Protein AF-A0AAU6JKV3-F1 (afdb_monomer_lite)

pLDDT: mean 78.2, std 14.93, range [39.62, 95.69]

Foldseek 3Di:
DAAPQDPDDDPPDDRRDFFFKWKFFDDDQPPDPPDPPPRRTGRHHPVSNVVVCVVCPRTPIDIATEAEDDDDDPFPDQALLFRWDQDPPARTAGPQQRDGHHRVCRNPPLQRHALRDQQRDKLVRQPPVPQDQPQDLLNLVVSSVCSSCPPNNHPKADWDADDPDPFFGIWIDGLNFIWTWTADNVGRMTGIDTCQLSVDDDAAEAPVVCVPPFQKKKFWAPDDDPVNQIWIWMDGPPAQWIFIAGSVRHTHYIYGYPDPPDDPPCVVVVVQRSCCSPPNGTHHIYGHNDDDD

Structure (mmCIF, N/CA/C/O backbone):
data_AF-A0AAU6JKV3-F1
#
_entry.id   AF-A0AAU6JKV3-F1
#
loop_
_atom_site.group_PDB
_atom_site.id
_atom_site.type_symbol
_atom_site.label_atom_id
_atom_site.label_alt_id
_atom_site.label_comp_id
_atom_site.label_asym_id
_atom_site.label_entity_id
_atom_site.label_seq_id
_atom_site.pdbx_PDB_ins_code
_atom_site.Cartn_x
_atom_site.Cartn_y
_atom_site.Cartn_z
_atom_site.occupancy
_atom_site.B_iso_or_equiv
_atom_site.auth_seq_id
_atom_site.auth_comp_id
_atom_site.auth_asym_id
_atom_site.auth_atom_id
_atom_site.pdbx_PDB_model_num
ATOM 1 N N . MET A 1 1 ? 8.154 -0.053 14.913 1.00 64.62 1 MET A N 1
ATOM 2 C CA . MET A 1 1 ? 7.845 0.007 16.363 1.00 64.62 1 MET A CA 1
ATOM 3 C C . MET A 1 1 ? 8.453 -1.215 17.055 1.00 64.62 1 MET A C 1
ATOM 5 O O . MET A 1 1 ? 8.325 -2.311 16.515 1.00 64.62 1 MET A O 1
ATOM 9 N N . ARG A 1 2 ? 9.164 -1.044 18.181 1.00 65.75 2 ARG A N 1
ATOM 10 C CA . ARG A 1 2 ? 9.756 -2.165 18.945 1.00 65.75 2 ARG A CA 1
ATOM 11 C C . ARG A 1 2 ? 8.702 -2.844 19.823 1.00 65.75 2 ARG A C 1
ATOM 13 O O . ARG A 1 2 ? 7.717 -2.207 20.189 1.00 65.75 2 ARG A O 1
ATOM 20 N N . CYS A 1 3 ? 8.915 -4.118 20.139 1.00 69.19 3 CYS A N 1
ATOM 21 C CA . CYS A 1 3 ? 8.070 -4.867 21.065 1.00 69.19 3 CYS A CA 1
ATOM 22 C C . CYS A 1 3 ? 8.019 -4.205 22.457 1.00 69.19 3 CYS A C 1
ATOM 24 O O . CYS A 1 3 ? 9.058 -3.865 23.018 1.00 69.19 3 CYS A O 1
ATOM 26 N N . SER A 1 4 ? 6.820 -4.034 23.023 1.00 66.38 4 SER A N 1
ATOM 27 C CA . SER A 1 4 ? 6.597 -3.342 24.302 1.00 66.38 4 SER A CA 1
ATOM 28 C C . SER A 1 4 ? 6.650 -4.246 25.537 1.00 66.38 4 SER A C 1
ATOM 30 O O . SER A 1 4 ? 6.528 -3.764 26.664 1.00 66.38 4 SER A O 1
ATOM 32 N N . THR A 1 5 ? 6.807 -5.560 25.375 1.00 58.50 5 THR A N 1
ATOM 33 C CA . THR A 1 5 ? 6.803 -6.504 26.503 1.00 58.50 5 THR A CA 1
ATOM 34 C C . THR A 1 5 ? 8.089 -6.422 27.334 1.00 58.50 5 THR A C 1
ATOM 36 O O . THR A 1 5 ? 9.047 -7.148 27.091 1.00 58.50 5 THR A O 1
ATOM 39 N N . ARG A 1 6 ? 7.976 -5.576 28.368 1.00 52.03 6 ARG A N 1
ATOM 40 C CA . ARG A 1 6 ? 8.665 -5.466 29.671 1.00 52.03 6 ARG A CA 1
ATOM 41 C C . ARG A 1 6 ? 10.118 -4.942 29.761 1.00 52.03 6 ARG A C 1
ATOM 43 O O . ARG A 1 6 ? 11.038 -5.588 29.283 1.00 52.03 6 ARG A O 1
ATOM 50 N N . PRO A 1 7 ? 10.316 -3.877 30.578 1.00 46.47 7 PRO A N 1
ATOM 51 C CA . PRO A 1 7 ? 11.582 -3.476 31.212 1.00 46.47 7 PRO A CA 1
ATOM 52 C C . PRO A 1 7 ? 11.930 -4.215 32.524 1.00 46.47 7 PRO A C 1
ATOM 54 O O . PRO A 1 7 ? 12.883 -3.824 33.185 1.00 46.47 7 PRO A O 1
ATOM 57 N N . ASN A 1 8 ? 11.152 -5.204 32.986 1.00 43.53 8 ASN A N 1
ATOM 58 C CA . ASN A 1 8 ? 11.444 -5.878 34.260 1.00 43.53 8 ASN A CA 1
ATOM 59 C C . ASN A 1 8 ? 10.787 -7.264 34.372 1.00 43.53 8 ASN A C 1
ATOM 61 O O . ASN A 1 8 ? 9.594 -7.415 34.093 1.00 43.53 8 ASN A O 1
ATOM 65 N N . ILE A 1 9 ? 11.560 -8.228 34.887 1.00 42.72 9 ILE A N 1
ATOM 66 C CA . ILE A 1 9 ? 11.294 -9.673 35.071 1.00 42.72 9 ILE A CA 1
ATOM 67 C C . ILE A 1 9 ? 11.737 -10.542 33.872 1.00 42.72 9 ILE A C 1
ATOM 69 O O . ILE A 1 9 ? 10.960 -11.338 33.350 1.00 42.72 9 ILE A O 1
ATOM 73 N N . ASP A 1 10 ? 12.956 -10.292 33.384 1.00 42.91 10 ASP A N 1
ATOM 74 C CA . ASP A 1 10 ? 14.103 -11.223 33.273 1.00 42.91 10 ASP A CA 1
ATOM 75 C C . ASP A 1 10 ? 15.298 -10.388 32.745 1.00 42.91 10 ASP A C 1
ATOM 77 O O . ASP A 1 10 ? 15.150 -9.684 31.748 1.00 42.91 10 ASP A O 1
ATOM 81 N N . LEU A 1 11 ? 16.434 -10.334 33.450 1.00 44.91 11 LEU A N 1
ATOM 82 C CA . LEU A 1 11 ? 17.497 -9.323 33.228 1.00 44.91 11 LEU A CA 1
ATOM 83 C C . LEU A 1 11 ? 18.466 -9.643 32.072 1.00 44.91 11 LEU A C 1
ATOM 85 O O . LEU A 1 11 ? 19.415 -8.890 31.861 1.00 44.91 11 LEU A O 1
ATOM 89 N N . SER A 1 12 ? 18.255 -10.727 31.324 1.00 46.34 12 SER A N 1
ATOM 90 C CA . SER A 1 12 ? 19.190 -11.166 30.278 1.00 46.34 12 SER A CA 1
ATOM 91 C C . SER A 1 12 ? 18.698 -10.995 28.841 1.00 46.34 12 SER A C 1
ATOM 93 O O . SER A 1 12 ? 19.521 -11.120 27.939 1.00 46.34 12 SER A O 1
ATOM 95 N N . ASP A 1 13 ? 17.419 -10.679 28.595 1.00 49.78 13 ASP A N 1
ATOM 96 C CA . ASP A 1 13 ? 16.900 -10.662 27.221 1.00 49.78 13 ASP A CA 1
ATOM 97 C C . ASP A 1 13 ? 15.868 -9.545 26.997 1.00 49.78 13 ASP A C 1
ATOM 99 O O . ASP A 1 13 ? 14.677 -9.661 27.298 1.00 49.78 13 ASP A O 1
ATOM 103 N N . THR A 1 14 ? 16.330 -8.408 26.469 1.00 55.09 14 THR A N 1
ATOM 104 C CA . THR A 1 14 ? 15.414 -7.371 25.979 1.00 55.09 14 THR A CA 1
ATOM 105 C C . THR A 1 14 ? 14.862 -7.819 24.631 1.00 55.09 14 THR A C 1
ATOM 107 O O . THR A 1 14 ? 15.604 -8.005 23.673 1.00 55.09 14 THR A O 1
ATOM 110 N N . CYS A 1 15 ? 13.541 -7.994 24.540 1.00 59.94 15 CYS A N 1
ATOM 111 C CA . CYS A 1 15 ? 12.854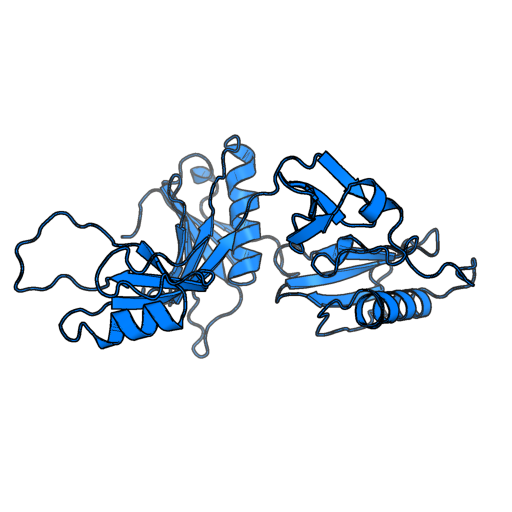 -8.374 23.303 1.00 59.94 15 CYS A CA 1
ATOM 112 C C . CYS A 1 15 ? 13.059 -7.268 22.238 1.00 59.94 15 CYS A C 1
ATOM 114 O O . CYS A 1 15 ? 12.320 -6.284 22.195 1.00 59.94 15 CYS A O 1
ATOM 116 N N . THR A 1 16 ? 14.085 -7.401 21.387 1.00 62.19 16 THR A N 1
ATOM 117 C CA . THR A 1 16 ? 14.440 -6.426 20.330 1.00 62.19 16 THR A CA 1
ATOM 118 C C . THR A 1 16 ? 13.615 -6.587 19.055 1.00 62.19 16 THR A C 1
ATOM 120 O O . THR A 1 16 ? 13.707 -5.760 18.146 1.00 62.19 16 THR A O 1
ATOM 123 N N . SER A 1 17 ? 12.791 -7.633 18.978 1.00 66.25 17 SER A N 1
ATOM 124 C CA . SER A 1 17 ? 11.992 -7.943 17.798 1.00 66.25 17 SER A CA 1
ATOM 125 C C . SER A 1 17 ? 10.984 -6.839 17.461 1.00 66.25 17 SER A C 1
ATOM 127 O O . SER A 1 17 ? 10.430 -6.161 18.334 1.00 66.25 17 SER A O 1
ATOM 129 N N . THR A 1 18 ? 10.691 -6.700 16.170 1.00 71.19 18 THR A N 1
ATOM 130 C CA . THR A 1 18 ? 9.645 -5.800 15.679 1.00 71.19 18 THR A CA 1
ATOM 131 C C . THR A 1 18 ? 8.277 -6.262 16.174 1.00 71.19 18 THR A C 1
ATOM 133 O O . THR A 1 18 ? 7.950 -7.452 16.123 1.00 71.19 18 THR A O 1
ATOM 136 N N . ALA A 1 19 ? 7.470 -5.319 16.662 1.00 76.50 19 ALA A N 1
ATOM 137 C CA . ALA A 1 19 ? 6.088 -5.601 17.018 1.00 76.50 19 ALA A CA 1
ATOM 138 C C . ALA A 1 19 ? 5.280 -5.923 15.754 1.00 76.50 19 ALA A C 1
ATOM 140 O O . ALA A 1 19 ? 5.304 -5.164 14.788 1.00 76.50 19 ALA A O 1
ATOM 141 N N . THR A 1 20 ? 4.569 -7.045 15.775 1.00 80.75 20 THR A N 1
ATOM 142 C CA . THR A 1 20 ? 3.724 -7.527 14.665 1.00 80.75 20 THR A CA 1
ATOM 143 C C . THR A 1 20 ? 2.288 -7.784 15.104 1.00 80.75 20 THR A C 1
ATOM 145 O O . THR A 1 20 ? 1.427 -8.100 14.290 1.00 80.75 20 THR A O 1
ATOM 148 N N . HIS A 1 21 ? 2.029 -7.677 16.405 1.00 85.56 21 HIS A N 1
ATOM 149 C CA . HIS A 1 21 ? 0.744 -7.933 17.022 1.00 85.56 21 HIS A CA 1
ATOM 150 C C . HIS A 1 21 ? 0.432 -6.848 18.046 1.00 85.56 21 HIS A C 1
ATOM 152 O O . HIS A 1 21 ? 1.298 -6.088 18.480 1.00 85.56 21 HIS A O 1
ATOM 158 N N . MET A 1 22 ? -0.824 -6.803 18.453 1.00 84.44 22 MET A N 1
ATOM 159 C CA . MET A 1 22 ? -1.321 -5.917 19.478 1.00 84.44 22 MET A CA 1
ATOM 160 C C . MET A 1 22 ? -1.987 -6.735 20.570 1.00 84.44 22 MET A C 1
ATOM 162 O O . MET A 1 22 ? -2.857 -7.568 20.301 1.00 84.44 22 MET A O 1
ATOM 166 N N . LEU A 1 23 ? -1.560 -6.506 21.807 1.00 77.56 23 LEU A N 1
ATOM 167 C CA . LEU A 1 23 ? -2.192 -7.077 22.982 1.00 77.56 23 LEU A CA 1
ATOM 168 C C . LEU A 1 23 ? -3.361 -6.177 23.389 1.00 77.56 23 LEU A C 1
ATOM 170 O O . LEU A 1 23 ? -3.164 -5.032 23.795 1.00 77.56 23 LEU A O 1
ATOM 174 N N . LEU A 1 24 ? -4.573 -6.714 23.275 1.00 75.06 24 LEU A N 1
ATOM 175 C CA . LEU A 1 24 ? -5.823 -6.068 23.659 1.00 75.06 24 LEU A CA 1
ATOM 176 C C . LEU A 1 24 ? -6.388 -6.762 24.897 1.00 75.06 24 LEU A C 1
ATOM 178 O O . LEU A 1 24 ? -6.752 -7.936 24.854 1.00 75.06 24 LEU A O 1
ATOM 182 N N . TRP A 1 25 ? -6.496 -6.061 26.019 1.00 69.50 25 TRP A N 1
ATOM 183 C CA . TRP A 1 25 ? -7.159 -6.621 27.199 1.00 69.50 25 TRP A CA 1
ATOM 184 C C . TRP A 1 25 ? -8.675 -6.513 27.049 1.00 69.50 25 TRP A C 1
ATOM 186 O O . TRP A 1 25 ? -9.210 -5.408 26.991 1.00 69.50 25 TRP A O 1
ATOM 196 N N . SER A 1 26 ? -9.362 -7.658 26.972 1.00 54.72 26 SER A N 1
ATOM 197 C CA . SER A 1 26 ? -10.776 -7.683 26.578 1.00 54.72 26 SER A CA 1
ATOM 198 C C . SER A 1 26 ? -11.781 -7.883 27.706 1.00 54.72 26 SER A C 1
ATOM 200 O O . SER A 1 26 ? -12.966 -7.752 27.431 1.00 54.72 26 SER A O 1
ATOM 202 N N . MET A 1 27 ? -11.388 -8.148 28.961 1.00 50.22 27 MET A N 1
ATOM 203 C CA . MET A 1 27 ? -12.392 -8.226 30.032 1.00 50.22 27 MET A CA 1
ATOM 204 C C . MET A 1 27 ? -12.002 -7.520 31.331 1.00 50.22 27 MET A C 1
ATOM 206 O O . MET A 1 27 ? -10.873 -7.698 31.798 1.00 50.22 27 MET A O 1
ATOM 210 N N . PRO A 1 28 ? -12.941 -6.764 31.937 1.00 47.62 28 PRO A N 1
ATOM 211 C CA . PRO A 1 28 ? -12.846 -6.403 33.339 1.00 47.62 28 PRO A CA 1
ATOM 212 C C . PRO A 1 28 ? -12.827 -7.684 34.176 1.00 47.62 28 PRO A C 1
ATOM 214 O O . PRO A 1 28 ? -13.584 -8.620 33.921 1.00 47.62 28 PRO A O 1
ATOM 217 N N . ASP A 1 29 ? -11.942 -7.723 35.163 1.00 50.09 29 ASP A N 1
ATOM 218 C CA . ASP A 1 29 ? -11.998 -8.717 36.226 1.00 50.09 29 ASP A CA 1
ATOM 219 C C . ASP A 1 29 ? -13.199 -8.355 37.118 1.00 50.09 29 ASP A C 1
ATOM 221 O O . ASP A 1 29 ? -13.168 -7.289 37.741 1.00 50.09 29 ASP A O 1
ATOM 225 N N . PRO A 1 30 ? -14.269 -9.174 37.169 1.00 51.81 30 PRO A N 1
ATOM 226 C CA . PRO A 1 30 ? -15.451 -8.870 37.975 1.00 51.81 30 PRO A CA 1
ATOM 227 C C . PRO A 1 30 ? -15.145 -8.811 39.481 1.00 51.81 30 PRO A C 1
ATOM 229 O O . PRO A 1 30 ? -15.969 -8.316 40.245 1.00 51.81 30 PRO A O 1
ATOM 232 N N . HIS A 1 31 ? -13.966 -9.278 39.911 1.00 52.19 31 HIS A N 1
ATOM 233 C CA . HIS A 1 31 ? -13.525 -9.287 41.303 1.00 52.19 31 HIS A CA 1
ATOM 234 C C . HIS A 1 31 ? -12.546 -8.162 41.655 1.00 52.19 31 HIS A C 1
ATOM 236 O O . HIS A 1 31 ? -12.113 -8.079 42.806 1.00 52.19 31 HIS A O 1
ATOM 242 N N . LYS A 1 32 ? -12.193 -7.278 40.710 1.00 46.59 32 LYS A N 1
ATOM 243 C CA . LYS A 1 32 ? -11.366 -6.100 41.001 1.00 46.59 32 LYS A CA 1
ATOM 244 C C . LYS A 1 32 ? -12.195 -4.822 40.951 1.00 46.59 32 LYS A C 1
ATOM 246 O O . LYS A 1 32 ? -13.021 -4.668 40.051 1.00 46.59 32 LYS A O 1
ATOM 251 N N . PRO A 1 33 ? -11.970 -3.885 41.893 1.00 44.91 33 PRO A N 1
ATOM 252 C CA . PRO A 1 33 ? -12.639 -2.595 41.861 1.00 44.91 33 PRO A CA 1
ATOM 253 C C . PRO A 1 33 ? -12.380 -1.940 40.506 1.00 44.91 33 PRO A C 1
ATOM 255 O O . PRO A 1 33 ? -11.261 -2.009 39.988 1.00 44.91 33 PRO A O 1
ATOM 258 N N . GLN A 1 34 ? -13.428 -1.345 39.931 1.00 46.12 34 GLN A N 1
ATOM 259 C CA . GLN A 1 34 ? -13.397 -0.640 38.652 1.00 46.12 34 GLN A CA 1
ATOM 260 C C . GLN A 1 34 ? -12.474 0.587 38.749 1.00 46.12 34 GLN A C 1
ATOM 262 O O . GLN A 1 34 ? -12.916 1.725 38.869 1.00 46.12 34 GLN A O 1
ATOM 267 N N . GLY A 1 35 ? -11.165 0.352 38.729 1.00 43.22 35 GLY A N 1
ATOM 268 C CA . GLY A 1 35 ? -10.170 1.375 38.462 1.00 43.22 35 GLY A CA 1
ATOM 269 C C . GLY A 1 35 ? -10.304 1.865 37.023 1.00 43.22 35 GLY A C 1
ATOM 270 O O . GLY A 1 35 ? -10.920 1.204 36.182 1.00 43.22 35 GLY A O 1
ATOM 271 N N . ALA A 1 36 ? -9.731 3.039 36.749 1.00 39.62 36 ALA A N 1
ATOM 272 C CA . ALA A 1 36 ? -9.781 3.700 35.449 1.00 39.62 36 ALA A CA 1
ATOM 273 C C . ALA A 1 36 ? -9.611 2.699 34.292 1.00 39.62 36 ALA A C 1
ATOM 275 O O . ALA A 1 36 ? -8.646 1.933 34.269 1.00 39.62 36 ALA A O 1
ATOM 276 N N . ARG A 1 37 ? -10.564 2.718 33.346 1.00 43.72 37 ARG A N 1
ATOM 277 C CA . ARG A 1 37 ? -10.624 1.901 32.120 1.00 43.72 37 ARG A CA 1
ATOM 278 C C . ARG A 1 37 ? -9.420 2.168 31.206 1.00 43.72 37 ARG A C 1
ATOM 280 O O . ARG A 1 37 ? -9.573 2.693 30.105 1.00 43.72 37 ARG A O 1
ATOM 287 N N . LYS A 1 38 ? -8.204 1.837 31.629 1.00 42.75 38 LYS A N 1
ATOM 288 C CA . LYS A 1 38 ? -7.041 1.917 30.754 1.00 42.75 38 LYS A CA 1
ATOM 289 C C . LYS A 1 38 ? -7.147 0.737 29.791 1.00 42.75 38 LYS A C 1
ATOM 291 O O . LYS A 1 38 ? -6.842 -0.395 30.156 1.00 42.75 38 LYS A O 1
ATOM 296 N N . ARG A 1 39 ? -7.660 0.990 28.580 1.00 53.50 39 ARG A N 1
ATOM 297 C CA . ARG A 1 39 ? -7.503 0.072 27.445 1.00 53.50 39 ARG A CA 1
ATOM 298 C C . ARG A 1 39 ? -6.001 -0.044 27.237 1.00 53.50 39 ARG A C 1
ATOM 300 O O . ARG A 1 39 ? -5.365 0.893 26.771 1.00 53.50 39 ARG A O 1
ATOM 307 N N . TYR A 1 40 ? -5.415 -1.134 27.703 1.00 56.25 40 TYR A N 1
ATOM 308 C CA . TYR A 1 40 ? -4.008 -1.370 27.462 1.00 56.25 40 TYR A CA 1
ATOM 309 C C . TYR A 1 40 ? -3.883 -1.872 26.016 1.00 56.25 40 TYR A C 1
ATOM 311 O O . TYR A 1 40 ? -4.497 -2.869 25.635 1.00 56.25 40 TYR A O 1
ATOM 319 N N . THR A 1 41 ? -3.159 -1.110 25.204 1.00 69.25 41 THR A N 1
ATOM 320 C CA . THR A 1 41 ? -3.025 -1.265 23.753 1.00 69.25 41 THR A CA 1
ATOM 321 C C . THR A 1 41 ? -1.543 -1.367 23.415 1.00 69.25 41 THR A C 1
ATOM 323 O O . THR A 1 41 ? -0.914 -0.432 22.918 1.00 69.25 41 THR A O 1
ATOM 326 N N . GLU A 1 42 ? -0.955 -2.508 23.764 1.00 74.81 42 GLU A N 1
ATOM 327 C CA . GLU A 1 42 ? 0.495 -2.692 23.749 1.00 74.81 42 GLU A CA 1
ATOM 328 C C . GLU A 1 42 ? 0.959 -3.406 22.464 1.00 74.81 42 GLU A C 1
ATOM 330 O O . GLU A 1 42 ? 0.480 -4.507 22.172 1.00 74.81 42 GLU A O 1
ATOM 335 N N . PRO A 1 43 ? 1.863 -2.800 21.670 1.00 78.19 43 PRO A N 1
ATOM 336 C CA . PRO A 1 43 ? 2.418 -3.409 20.465 1.00 78.19 43 PRO A CA 1
ATOM 337 C C . PRO A 1 43 ? 3.464 -4.468 20.839 1.00 78.19 43 PRO A C 1
ATOM 339 O O . PRO A 1 43 ? 4.515 -4.163 21.397 1.00 78.19 43 PRO A O 1
ATOM 342 N N . VAL A 1 44 ? 3.214 -5.727 20.494 1.00 75.75 44 VAL A N 1
ATOM 343 C CA . VAL A 1 44 ? 4.044 -6.873 20.889 1.00 75.75 44 VAL A CA 1
ATOM 344 C C . VAL A 1 44 ? 4.525 -7.663 19.672 1.00 75.75 44 VAL A C 1
ATOM 346 O O . VAL A 1 44 ? 3.878 -7.700 18.626 1.00 75.75 44 VAL A O 1
ATOM 349 N N . CYS A 1 45 ? 5.683 -8.309 19.769 1.00 76.81 45 CYS A N 1
ATOM 350 C CA . CYS A 1 45 ? 6.067 -9.343 18.815 1.00 76.81 45 CYS A CA 1
ATOM 351 C C . CYS A 1 45 ? 5.358 -10.657 19.183 1.00 76.81 45 CYS A C 1
ATOM 353 O O . CYS A 1 45 ? 4.936 -10.849 20.327 1.00 76.81 45 CYS A O 1
ATOM 355 N N . LYS A 1 46 ? 5.235 -11.574 18.219 1.00 68.38 46 LYS A N 1
ATOM 356 C CA . LYS A 1 46 ? 4.499 -12.833 18.405 1.00 68.38 46 LYS A CA 1
ATOM 357 C C . LYS A 1 46 ? 5.011 -13.676 19.595 1.00 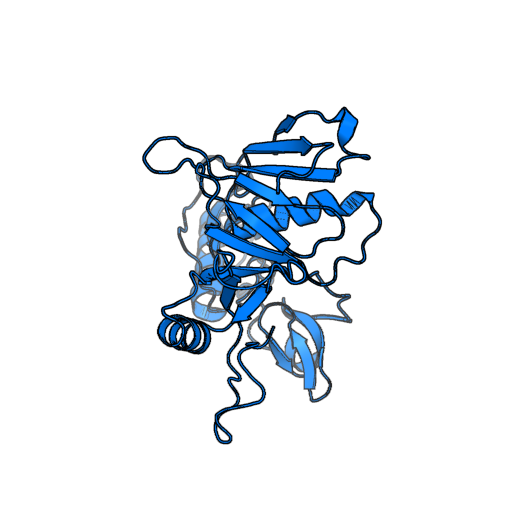68.38 46 LYS A C 1
ATOM 359 O O . LYS A 1 46 ? 4.193 -13.975 20.462 1.00 68.38 46 LYS A O 1
ATOM 364 N N . PRO A 1 47 ? 6.324 -13.977 19.736 1.00 71.81 47 PRO A N 1
ATOM 365 C CA . PRO A 1 47 ? 6.821 -14.740 20.888 1.00 71.81 47 PRO A CA 1
ATOM 366 C C . PRO A 1 47 ? 6.507 -14.079 22.234 1.00 71.81 47 PRO A C 1
ATOM 368 O O . PRO A 1 47 ? 6.024 -14.729 23.160 1.00 71.81 47 PRO A O 1
ATOM 371 N N . CYS A 1 48 ? 6.748 -12.771 22.340 1.00 70.38 48 CYS A N 1
ATOM 372 C CA . CYS A 1 48 ? 6.598 -12.062 23.601 1.00 70.38 48 CYS A CA 1
ATOM 373 C C . CYS A 1 48 ? 5.104 -11.864 23.972 1.00 70.38 48 CYS A C 1
ATOM 375 O O . CYS A 1 48 ? 4.738 -11.979 25.146 1.00 70.38 48 CYS A O 1
ATOM 377 N N . GLY A 1 49 ? 4.219 -11.670 22.983 1.00 67.75 49 GLY A N 1
ATOM 378 C CA . GLY A 1 49 ? 2.762 -11.647 23.164 1.00 67.75 49 GLY A CA 1
ATOM 379 C C . GLY A 1 49 ? 2.181 -12.998 23.599 1.00 67.75 49 GLY A C 1
ATOM 380 O O . GLY A 1 49 ? 1.404 -13.050 24.556 1.00 67.75 49 GLY A O 1
ATOM 381 N N . ASP A 1 50 ? 2.611 -14.095 22.969 1.00 67.50 50 ASP A N 1
ATOM 382 C CA . ASP A 1 50 ? 2.152 -15.455 23.284 1.00 67.50 50 ASP A CA 1
ATOM 383 C C . ASP A 1 50 ? 2.545 -15.880 24.710 1.00 67.50 50 ASP A C 1
ATOM 385 O O . ASP A 1 50 ? 1.733 -16.440 25.455 1.00 67.50 50 ASP A O 1
ATOM 389 N N . VAL A 1 51 ? 3.779 -15.580 25.132 1.00 65.19 51 VAL A N 1
ATOM 390 C CA . VAL A 1 51 ? 4.262 -15.877 26.492 1.00 65.19 51 VAL A CA 1
ATOM 391 C C . VAL A 1 51 ? 3.515 -15.044 27.538 1.00 65.19 51 VAL A C 1
ATOM 393 O O . VAL A 1 51 ? 3.127 -15.573 28.583 1.00 65.19 51 VAL A O 1
ATOM 396 N N . ALA A 1 52 ? 3.269 -13.758 27.268 1.00 60.72 52 ALA A N 1
ATOM 397 C CA . ALA A 1 52 ? 2.496 -12.897 28.162 1.00 60.72 52 ALA A CA 1
ATOM 398 C C . ALA A 1 52 ? 1.034 -13.363 28.308 1.00 60.72 52 ALA A C 1
ATOM 400 O O . ALA A 1 52 ? 0.495 -13.302 29.416 1.00 60.72 52 ALA A O 1
ATOM 401 N N . TYR A 1 53 ? 0.424 -13.868 27.226 1.00 58.56 53 TYR A N 1
ATOM 402 C CA . TYR A 1 53 ? -0.923 -14.444 27.225 1.00 58.56 53 TYR A CA 1
ATOM 403 C C . TYR A 1 53 ? -1.006 -15.715 28.084 1.00 58.56 53 TYR A C 1
ATOM 405 O O . TYR A 1 53 ? -1.823 -15.788 29.003 1.00 58.56 53 TYR A O 1
ATOM 413 N N . ARG A 1 54 ? -0.102 -16.684 27.868 1.00 55.91 54 ARG A N 1
ATOM 414 C CA . ARG A 1 54 ? -0.083 -17.961 28.615 1.00 55.91 54 ARG A CA 1
ATOM 415 C C . ARG A 1 54 ? 0.095 -17.786 30.126 1.00 55.91 54 ARG A C 1
ATOM 417 O O . ARG A 1 54 ? -0.406 -18.595 30.899 1.00 55.91 54 ARG A O 1
ATOM 424 N N . ARG A 1 55 ? 0.795 -16.734 30.565 1.00 54.00 55 ARG A N 1
ATOM 425 C CA . ARG A 1 55 ? 1.104 -16.479 31.985 1.00 54.00 55 ARG A CA 1
ATOM 426 C C . ARG A 1 55 ? -0.039 -15.831 32.782 1.00 54.00 55 ARG A C 1
ATOM 428 O O . ARG A 1 55 ? 0.131 -15.611 33.978 1.00 54.00 55 ARG A O 1
ATOM 435 N N . ARG A 1 56 ? -1.182 -15.486 32.170 1.00 53.62 56 ARG A N 1
ATOM 436 C CA . ARG A 1 56 ? -2.287 -14.777 32.855 1.00 53.62 56 ARG A CA 1
ATOM 437 C C . ARG A 1 56 ? -3.652 -15.455 32.652 1.00 53.62 56 ARG A C 1
ATOM 439 O O . ARG A 1 56 ? -4.549 -14.838 32.083 1.00 53.62 56 ARG A O 1
ATOM 446 N N . PRO A 1 57 ? -3.849 -16.681 33.171 1.00 48.53 57 PRO A N 1
ATOM 447 C CA . PRO A 1 57 ? -5.086 -17.452 32.987 1.00 48.53 57 PRO A CA 1
ATOM 448 C C . PRO A 1 57 ? -6.362 -16.764 33.514 1.00 48.53 57 PRO A C 1
ATOM 450 O O . PRO A 1 57 ? -7.454 -17.094 33.067 1.00 48.53 57 PRO A O 1
ATOM 453 N N . ALA A 1 58 ? -6.243 -15.782 34.418 1.00 46.31 58 ALA A N 1
ATOM 454 C CA . ALA A 1 58 ? -7.378 -15.059 35.002 1.00 46.31 58 ALA A CA 1
ATOM 455 C C . ALA A 1 58 ? -7.901 -13.864 34.167 1.00 46.31 58 ALA A C 1
ATOM 457 O O . ALA A 1 58 ? -8.884 -13.241 34.556 1.00 46.31 58 ALA A O 1
ATOM 458 N N . LEU A 1 59 ? -7.265 -13.502 33.042 1.00 50.47 59 LEU A N 1
ATOM 459 C CA . LEU A 1 59 ? -7.645 -12.334 32.230 1.00 50.47 59 LEU A CA 1
ATOM 460 C C . LEU A 1 59 ? -7.764 -12.712 30.746 1.00 50.47 59 LEU A C 1
ATOM 462 O O . LEU A 1 59 ? -6.817 -13.231 30.161 1.00 50.47 59 LEU A O 1
ATOM 466 N N . LYS A 1 60 ? -8.888 -12.381 30.092 1.00 55.28 60 LYS A N 1
ATOM 467 C CA . LYS A 1 60 ? -9.063 -12.568 28.636 1.00 55.28 60 LYS A CA 1
ATOM 468 C C . LYS A 1 60 ? -8.317 -11.478 27.852 1.00 55.28 60 LYS A C 1
ATOM 470 O O . LYS A 1 60 ? -8.932 -10.565 27.303 1.00 55.28 60 LYS A O 1
ATOM 475 N N . ALA A 1 61 ? -6.989 -11.505 27.833 1.00 60.66 61 ALA A N 1
ATOM 476 C CA . ALA A 1 61 ? -6.238 -10.718 26.854 1.00 60.66 61 ALA A CA 1
ATOM 477 C C . ALA A 1 61 ? -6.357 -11.378 25.468 1.00 60.66 61 ALA A C 1
ATOM 479 O O . ALA A 1 61 ? -6.452 -12.594 25.375 1.00 60.66 61 ALA A O 1
ATOM 480 N N . ARG A 1 62 ? -6.383 -10.606 24.386 1.00 72.56 62 ARG A N 1
ATOM 481 C CA . ARG A 1 62 ? -6.417 -11.103 23.008 1.00 72.56 62 ARG A CA 1
ATOM 482 C C . ARG A 1 62 ? -5.226 -10.527 22.264 1.00 72.56 62 ARG A C 1
ATOM 484 O O . ARG A 1 62 ? -4.992 -9.325 22.315 1.00 72.56 62 ARG A O 1
ATOM 491 N N . VAL A 1 63 ? -4.489 -11.388 21.579 1.00 78.50 63 VAL A N 1
ATOM 492 C CA . VAL A 1 63 ? -3.430 -10.975 20.661 1.00 78.50 63 VAL A CA 1
ATOM 493 C C . VAL A 1 63 ? -4.044 -10.927 19.267 1.00 78.50 63 VAL A C 1
ATOM 495 O O . VAL A 1 63 ? -4.603 -11.921 18.804 1.00 78.50 63 VAL A O 1
ATOM 498 N N . VAL A 1 64 ? -3.997 -9.765 18.623 1.00 82.69 64 VAL A N 1
ATOM 499 C CA . VAL A 1 64 ? -4.481 -9.575 17.247 1.00 82.69 64 VAL A CA 1
ATOM 500 C C . VAL A 1 64 ? -3.346 -9.078 16.353 1.00 82.69 64 VAL A C 1
ATOM 502 O O . VAL A 1 64 ? -2.419 -8.455 16.872 1.00 82.69 64 VAL A O 1
ATOM 505 N N . PRO A 1 65 ? -3.371 -9.336 15.035 1.00 87.81 65 PRO A N 1
ATOM 506 C CA . PRO A 1 65 ? -2.404 -8.756 14.106 1.00 87.81 65 PRO A CA 1
ATOM 507 C C . PRO A 1 65 ? -2.357 -7.226 14.202 1.00 87.81 65 PRO A C 1
ATOM 509 O O . PRO A 1 65 ? -3.396 -6.577 14.355 1.00 87.81 65 PRO A O 1
ATOM 512 N N . LEU A 1 66 ? -1.147 -6.667 14.110 1.00 87.50 66 LEU A N 1
ATOM 513 C CA . LEU A 1 66 ? -0.884 -5.229 14.089 1.00 87.50 66 LEU A CA 1
ATOM 514 C C . LEU A 1 66 ? -0.240 -4.843 12.757 1.00 87.50 66 LEU A C 1
ATOM 516 O O . LEU A 1 66 ? 0.867 -5.277 12.442 1.00 87.50 66 LEU A O 1
ATOM 520 N N . HIS A 1 67 ? -0.913 -3.969 12.023 1.00 87.88 67 HIS A N 1
ATOM 521 C CA . HIS A 1 67 ? -0.393 -3.280 10.851 1.00 87.88 67 HIS A CA 1
ATOM 522 C C . HIS A 1 67 ? 0.073 -1.889 11.280 1.00 87.88 67 HIS A C 1
ATOM 524 O O . HIS A 1 67 ? -0.545 -1.267 12.140 1.00 87.88 67 HIS A O 1
ATOM 530 N N . ILE A 1 68 ? 1.166 -1.391 10.706 1.00 82.75 68 ILE A N 1
ATOM 531 C CA . ILE A 1 68 ? 1.687 -0.057 11.019 1.00 82.75 68 ILE A CA 1
ATOM 532 C C . ILE A 1 68 ? 1.746 0.734 9.720 1.00 82.75 68 ILE A C 1
ATOM 534 O O . ILE A 1 68 ? 2.541 0.416 8.836 1.00 82.75 68 ILE A O 1
ATOM 538 N N . TYR A 1 69 ? 0.920 1.770 9.621 1.00 81.56 69 TYR A N 1
ATOM 539 C CA . TYR A 1 69 ? 1.067 2.785 8.594 1.00 81.56 69 TYR A CA 1
ATOM 540 C C . TYR A 1 69 ? 2.148 3.769 9.031 1.00 81.56 69 TYR A C 1
ATOM 542 O O . TYR A 1 69 ? 2.079 4.357 10.112 1.00 81.56 69 TYR A O 1
ATOM 550 N N . THR A 1 70 ? 3.159 3.926 8.180 1.00 71.56 70 THR A N 1
ATOM 551 C CA . THR A 1 70 ? 4.211 4.924 8.365 1.00 71.56 70 THR A CA 1
ATOM 552 C C . THR A 1 70 ? 3.970 6.028 7.340 1.00 71.56 70 THR A C 1
ATOM 554 O O . THR A 1 70 ? 4.015 5.733 6.144 1.00 71.56 70 THR A O 1
ATOM 557 N N . PRO A 1 71 ? 3.693 7.273 7.767 1.00 66.50 71 PRO A N 1
ATOM 558 C CA . PRO A 1 71 ? 3.558 8.391 6.850 1.00 66.50 71 PRO A CA 1
ATOM 559 C C . PRO A 1 71 ? 4.822 8.548 6.017 1.00 66.50 71 PRO A C 1
ATOM 561 O O . PRO A 1 71 ? 5.931 8.307 6.495 1.00 66.50 71 PRO A O 1
ATOM 564 N N . THR A 1 72 ? 4.639 8.991 4.779 1.00 66.19 72 THR A N 1
ATOM 565 C CA . THR A 1 72 ? 5.754 9.301 3.890 1.00 66.19 72 THR A CA 1
ATOM 566 C C . THR A 1 72 ? 6.527 10.500 4.463 1.00 66.19 72 THR A C 1
ATOM 568 O O . THR A 1 72 ? 5.947 11.584 4.552 1.00 66.19 72 THR A O 1
ATOM 571 N N . PRO A 1 73 ? 7.794 10.345 4.889 1.00 69.88 73 PRO A N 1
ATOM 572 C CA . PRO A 1 73 ? 8.584 11.459 5.400 1.00 69.88 73 PRO A CA 1
ATOM 573 C C . PRO A 1 73 ? 8.987 12.399 4.259 1.00 69.88 73 PRO A C 1
ATOM 575 O O . PRO A 1 73 ? 8.929 12.033 3.084 1.00 69.88 73 PRO A O 1
ATOM 578 N N . ALA A 1 74 ? 9.461 13.599 4.604 1.00 76.12 74 ALA A N 1
ATOM 579 C CA . ALA A 1 74 ? 10.169 14.430 3.638 1.00 76.12 74 ALA A CA 1
ATOM 580 C C . ALA A 1 74 ? 11.430 13.686 3.176 1.00 76.12 74 ALA A C 1
ATOM 582 O O . ALA A 1 74 ? 12.300 13.350 3.983 1.00 76.12 74 ALA A O 1
ATOM 583 N N . PHE A 1 75 ? 11.505 13.392 1.880 1.00 84.88 75 PHE A N 1
ATOM 584 C CA . PHE A 1 75 ? 12.669 12.742 1.296 1.00 84.88 75 PHE A CA 1
ATOM 585 C C . PHE A 1 75 ? 13.737 13.769 0.987 1.00 84.88 75 PHE A C 1
ATOM 587 O O . PHE A 1 75 ? 13.447 14.836 0.448 1.00 84.88 75 PHE A O 1
ATOM 594 N N . LYS A 1 76 ? 14.984 13.417 1.277 1.00 86.19 76 LYS A N 1
ATOM 595 C CA . LYS A 1 76 ? 16.118 14.266 0.919 1.00 86.19 76 LYS A CA 1
ATOM 596 C C . LYS A 1 76 ? 16.550 14.092 -0.535 1.00 86.19 76 LYS A C 1
ATOM 598 O O . LYS A 1 76 ? 17.090 15.020 -1.119 1.00 86.19 76 LYS A O 1
ATOM 603 N N . ASP A 1 77 ? 16.355 12.894 -1.092 1.00 86.44 77 ASP A N 1
ATOM 604 C CA . ASP A 1 77 ? 16.696 12.551 -2.475 1.00 86.44 77 ASP A CA 1
ATOM 605 C C . ASP A 1 77 ? 15.915 11.297 -2.922 1.00 86.44 77 ASP A C 1
ATOM 607 O O . ASP A 1 77 ? 15.456 10.503 -2.090 1.00 86.44 77 ASP A O 1
ATOM 611 N N . ILE A 1 78 ? 15.793 11.096 -4.234 1.00 86.81 78 ILE A N 1
ATOM 612 C CA . ILE A 1 78 ? 15.346 9.842 -4.851 1.00 86.81 78 ILE A CA 1
ATOM 613 C C . ILE A 1 78 ? 16.455 9.379 -5.797 1.00 86.81 78 ILE A C 1
ATOM 615 O O . ILE A 1 78 ? 16.657 9.956 -6.862 1.00 86.81 78 ILE A O 1
ATOM 619 N N . ALA A 1 79 ? 17.167 8.318 -5.419 1.00 85.88 79 ALA A N 1
ATOM 620 C CA . ALA A 1 79 ? 18.342 7.842 -6.145 1.00 85.88 79 ALA A CA 1
ATOM 621 C C . ALA A 1 79 ? 18.245 6.343 -6.438 1.00 85.88 79 ALA A C 1
ATOM 623 O O . ALA A 1 79 ? 17.933 5.553 -5.547 1.00 85.88 79 ALA A O 1
ATOM 624 N N . GLY A 1 80 ? 18.487 5.955 -7.696 1.00 81.38 80 GLY A N 1
ATOM 625 C CA . GLY A 1 80 ? 18.448 4.551 -8.126 1.00 81.38 80 GLY A CA 1
ATOM 626 C C . GLY A 1 80 ? 17.117 3.849 -7.822 1.00 81.38 80 GLY A C 1
ATOM 627 O O . GLY A 1 80 ? 17.113 2.662 -7.520 1.00 81.38 80 GLY A O 1
ATOM 628 N N . GLY A 1 81 ? 15.999 4.585 -7.809 1.00 83.94 81 GLY A N 1
ATOM 629 C CA . GLY A 1 81 ? 14.673 4.070 -7.441 1.00 83.94 81 GLY A CA 1
ATOM 630 C C . GLY A 1 81 ? 14.364 4.061 -5.932 1.00 83.94 81 GLY A C 1
ATOM 631 O O . GLY A 1 81 ? 13.231 3.778 -5.536 1.00 83.94 81 GLY A O 1
ATOM 632 N N . HIS A 1 82 ? 15.318 4.418 -5.070 1.00 88.25 82 HIS A N 1
ATOM 633 C CA . HIS A 1 82 ? 15.144 4.454 -3.617 1.00 88.25 82 HIS A CA 1
ATOM 634 C C . HIS A 1 82 ? 14.768 5.850 -3.116 1.00 88.25 82 HIS A C 1
ATOM 636 O O . HIS A 1 82 ? 15.439 6.829 -3.435 1.00 88.25 82 HIS A O 1
ATOM 642 N N . ARG A 1 83 ? 13.733 5.938 -2.271 1.00 88.88 83 ARG A N 1
ATOM 643 C CA . ARG A 1 83 ? 13.353 7.177 -1.574 1.00 88.88 83 ARG A CA 1
ATOM 644 C C . ARG A 1 83 ? 14.194 7.321 -0.310 1.00 88.88 83 ARG A C 1
ATOM 646 O O . ARG A 1 83 ? 14.073 6.493 0.596 1.00 88.88 83 ARG A O 1
ATOM 653 N N . LEU A 1 84 ? 15.095 8.299 -0.280 1.00 90.38 84 LEU A N 1
ATOM 654 C CA . LEU A 1 84 ? 16.122 8.409 0.752 1.00 90.38 84 LEU A CA 1
ATOM 655 C C . LEU A 1 84 ? 15.705 9.361 1.876 1.00 90.38 84 LEU A C 1
ATOM 657 O O . LEU A 1 84 ? 15.184 10.452 1.639 1.00 90.38 84 LEU A O 1
ATOM 661 N N . VAL A 1 85 ? 16.005 8.949 3.104 1.00 90.81 85 VAL A N 1
ATOM 662 C CA . VAL A 1 85 ? 15.945 9.753 4.331 1.00 90.81 85 VAL A CA 1
ATOM 663 C C . VAL A 1 85 ? 17.333 9.825 4.968 1.00 90.81 85 VAL A C 1
ATOM 665 O O . VAL A 1 85 ? 18.251 9.104 4.561 1.00 90.81 85 VAL A O 1
ATOM 668 N N . ASP A 1 86 ? 17.512 10.711 5.943 1.00 89.00 86 ASP A N 1
ATOM 669 C CA . ASP A 1 86 ? 18.776 10.826 6.668 1.00 89.00 86 ASP A CA 1
ATOM 670 C C . ASP A 1 86 ? 19.023 9.631 7.587 1.00 89.00 86 ASP A C 1
ATOM 672 O O . ASP A 1 86 ? 18.130 9.170 8.298 1.00 89.00 86 ASP A O 1
ATOM 676 N N . HIS A 1 87 ? 20.262 9.140 7.569 1.00 88.19 87 HIS A N 1
ATOM 677 C CA . HIS A 1 87 ? 20.732 8.096 8.468 1.00 88.19 87 HIS A CA 1
ATOM 678 C C . HIS A 1 87 ? 22.000 8.572 9.181 1.00 88.19 87 HIS A C 1
ATOM 680 O O . HIS A 1 87 ? 22.966 8.921 8.496 1.00 88.19 87 HIS A O 1
ATOM 686 N N . PRO A 1 88 ? 22.041 8.546 10.526 1.00 85.25 88 PRO A N 1
ATOM 687 C CA . PRO A 1 88 ? 23.112 9.173 11.301 1.00 85.25 88 PRO A CA 1
ATOM 688 C C . PRO A 1 88 ? 24.501 8.607 10.984 1.00 85.25 88 PRO A C 1
ATOM 690 O O . PRO A 1 88 ? 25.472 9.350 10.952 1.00 85.25 88 PRO A O 1
ATOM 693 N N . GLU A 1 89 ? 24.595 7.305 10.705 1.00 88.12 89 GLU A N 1
ATOM 694 C CA . GLU A 1 89 ? 25.888 6.626 10.519 1.00 88.12 89 GLU A CA 1
ATOM 695 C C . GLU A 1 89 ? 26.313 6.475 9.054 1.00 88.12 89 GLU A C 1
ATOM 697 O O . GLU A 1 89 ? 27.494 6.341 8.754 1.00 88.12 89 GLU A O 1
ATOM 702 N N . HIS A 1 90 ? 25.359 6.478 8.122 1.00 86.81 90 HIS A N 1
ATOM 703 C CA . HIS A 1 90 ? 25.614 6.105 6.723 1.00 86.81 90 HIS A CA 1
ATOM 704 C C . HIS A 1 90 ? 25.349 7.251 5.751 1.00 86.81 90 HIS A C 1
ATOM 706 O O . HIS A 1 90 ? 25.516 7.102 4.544 1.00 86.81 90 HIS A O 1
ATOM 712 N N . GLY A 1 91 ? 24.909 8.401 6.256 1.00 87.62 91 GLY A N 1
ATOM 713 C CA . GLY A 1 91 ? 24.404 9.488 5.439 1.00 87.62 91 GLY A CA 1
ATOM 714 C C . GLY A 1 91 ? 22.956 9.233 5.043 1.00 87.62 91 GLY A C 1
ATOM 715 O O . GLY A 1 91 ? 22.109 10.047 5.388 1.00 87.62 91 GLY A O 1
ATOM 716 N N . ALA A 1 92 ? 22.624 8.132 4.358 1.00 90.00 92 ALA A N 1
ATOM 717 C CA . ALA A 1 92 ? 21.266 7.855 3.880 1.00 90.00 92 ALA A CA 1
ATOM 718 C C . ALA A 1 92 ? 20.724 6.460 4.245 1.00 90.00 92 ALA A C 1
ATOM 720 O O . ALA A 1 92 ? 21.455 5.486 4.438 1.00 90.00 92 ALA A O 1
ATOM 721 N N . GLN A 1 93 ? 19.397 6.372 4.301 1.00 91.00 93 GLN A N 1
ATOM 722 C CA . GLN A 1 93 ? 18.640 5.126 4.368 1.00 91.00 93 GLN A CA 1
ATOM 723 C C . GLN A 1 93 ? 17.469 5.193 3.388 1.00 91.00 93 GLN A C 1
ATOM 725 O O . GLN A 1 93 ? 16.794 6.214 3.285 1.00 91.00 93 GLN A O 1
ATOM 730 N N . CYS A 1 94 ? 17.200 4.105 2.673 1.00 88.56 94 CYS A N 1
ATOM 731 C CA . CYS A 1 94 ? 15.974 3.977 1.902 1.00 88.56 94 CYS A CA 1
ATOM 732 C C . CYS A 1 94 ? 14.787 3.785 2.849 1.00 88.56 94 CYS A C 1
ATOM 734 O O . CYS A 1 94 ? 14.758 2.825 3.619 1.00 88.56 94 CYS A O 1
ATOM 736 N N . HIS A 1 95 ? 13.787 4.657 2.742 1.00 85.25 95 HIS A N 1
ATOM 737 C CA . HIS A 1 95 ? 12.561 4.590 3.532 1.00 85.25 95 HIS A CA 1
ATOM 738 C C . HIS A 1 95 ? 11.794 3.271 3.331 1.00 85.25 95 HIS A C 1
ATOM 740 O O . HIS A 1 95 ? 11.248 2.722 4.282 1.00 85.25 95 HIS A O 1
ATOM 746 N N . ASP A 1 96 ? 11.791 2.742 2.106 1.00 84.50 96 ASP A N 1
ATOM 747 C CA . ASP A 1 96 ? 10.940 1.612 1.717 1.00 84.50 96 ASP A CA 1
ATOM 748 C C . ASP A 1 96 ? 11.523 0.242 2.091 1.00 84.50 96 ASP A C 1
ATOM 750 O O . ASP A 1 96 ? 10.820 -0.628 2.611 1.00 84.50 96 ASP A O 1
ATOM 754 N N . CYS A 1 97 ? 12.810 0.021 1.797 1.00 83.94 97 CYS A N 1
ATOM 755 C CA . CYS A 1 97 ? 13.480 -1.263 2.038 1.00 83.94 97 CYS A CA 1
ATOM 756 C C . CYS A 1 97 ? 14.442 -1.251 3.231 1.00 83.94 97 CYS A C 1
ATOM 758 O O . CYS A 1 97 ? 14.993 -2.294 3.570 1.00 83.94 97 CYS A O 1
ATOM 760 N N . GLY A 1 98 ? 14.683 -0.092 3.849 1.00 86.31 98 GLY A N 1
ATOM 761 C CA . GLY A 1 98 ? 15.574 0.050 5.001 1.00 86.31 98 GLY A CA 1
ATOM 762 C C . GLY A 1 98 ? 17.071 -0.045 4.688 1.00 86.31 98 GLY A C 1
ATOM 763 O O . GLY A 1 98 ? 17.873 0.126 5.604 1.00 86.31 98 GLY A O 1
ATOM 764 N N . ARG A 1 99 ? 17.466 -0.286 3.426 1.00 87.50 99 ARG A N 1
ATOM 765 C CA . ARG A 1 99 ? 18.876 -0.336 3.000 1.00 87.50 99 ARG A CA 1
ATOM 766 C C . ARG A 1 99 ? 19.577 0.975 3.350 1.00 87.50 99 ARG A C 1
ATOM 768 O O . ARG A 1 99 ? 19.044 2.043 3.061 1.00 87.50 99 ARG A O 1
ATOM 775 N N . THR A 1 100 ? 20.764 0.892 3.932 1.00 90.56 100 THR A N 1
ATOM 776 C CA . THR A 1 100 ? 21.585 2.049 4.300 1.00 90.56 100 THR A CA 1
ATOM 777 C C . THR A 1 100 ? 22.757 2.227 3.332 1.00 90.56 100 THR A C 1
ATOM 779 O O . THR A 1 100 ? 23.163 1.279 2.656 1.00 90.56 100 THR A O 1
ATOM 782 N N . GLY A 1 101 ? 23.273 3.450 3.227 1.00 88.88 101 GLY A N 1
ATOM 783 C CA . GLY A 1 101 ? 24.410 3.799 2.370 1.00 88.88 101 GLY A CA 1
ATOM 784 C C . GLY A 1 101 ? 24.511 5.306 2.145 1.00 88.88 101 GLY A C 1
ATOM 785 O O . GLY A 1 101 ? 23.677 6.062 2.639 1.00 88.88 101 GLY A O 1
ATOM 786 N N . SER A 1 102 ? 25.501 5.759 1.379 1.00 89.25 102 SER A N 1
ATOM 787 C CA . SER A 1 102 ? 25.573 7.163 0.956 1.00 89.25 102 SER A CA 1
ATOM 788 C C . SER A 1 102 ? 24.659 7.432 -0.243 1.00 89.25 102 SER A C 1
ATOM 790 O O . SER A 1 102 ? 24.333 6.527 -1.011 1.00 89.25 102 SER A O 1
ATOM 792 N N . THR A 1 103 ? 24.264 8.690 -0.451 1.00 87.00 103 THR A N 1
ATOM 793 C CA . THR A 1 103 ? 23.479 9.083 -1.633 1.00 87.00 103 THR A CA 1
ATOM 794 C C . THR A 1 103 ? 24.174 8.682 -2.941 1.00 87.00 103 THR A C 1
ATOM 796 O O . THR A 1 103 ? 23.522 8.170 -3.849 1.00 87.00 103 THR A O 1
ATOM 799 N N . ASP A 1 104 ? 25.498 8.836 -3.025 1.00 88.50 104 ASP A N 1
ATOM 800 C CA . ASP A 1 104 ? 26.271 8.470 -4.219 1.00 88.50 104 ASP A CA 1
ATOM 801 C C . ASP A 1 104 ? 26.302 6.961 -4.450 1.00 88.50 104 ASP A C 1
ATOM 803 O O . ASP A 1 104 ? 26.197 6.514 -5.589 1.00 88.50 104 ASP A O 1
ATOM 807 N N . GLN A 1 105 ? 26.359 6.156 -3.385 1.00 87.31 105 GLN A N 1
ATOM 808 C CA . GLN A 1 105 ? 26.245 4.702 -3.506 1.00 87.31 105 GLN A CA 1
ATOM 809 C C . GLN A 1 105 ? 24.896 4.290 -4.097 1.00 87.31 105 GLN A C 1
ATOM 811 O O . GLN A 1 105 ? 24.859 3.382 -4.919 1.00 87.31 105 GLN A O 1
ATOM 816 N N . PHE A 1 106 ? 23.797 4.960 -3.735 1.00 87.38 106 PHE A N 1
ATOM 817 C CA . PHE A 1 106 ? 22.492 4.707 -4.355 1.00 87.38 106 PHE A CA 1
ATOM 818 C C . PHE A 1 106 ? 22.429 5.159 -5.821 1.00 87.38 106 PHE A C 1
ATOM 820 O O . PHE A 1 106 ? 21.762 4.508 -6.622 1.00 87.38 106 PHE A O 1
ATOM 827 N N . LYS A 1 107 ? 23.126 6.240 -6.194 1.00 84.38 107 LYS A N 1
ATOM 828 C CA . LYS A 1 107 ? 23.201 6.725 -7.587 1.00 84.38 107 LYS A CA 1
ATOM 829 C C . LYS A 1 107 ? 24.046 5.816 -8.480 1.00 84.38 107 LYS A C 1
ATOM 831 O O . LYS A 1 107 ? 23.704 5.624 -9.641 1.00 84.38 107 LYS A O 1
ATOM 836 N N . LEU A 1 108 ? 25.131 5.272 -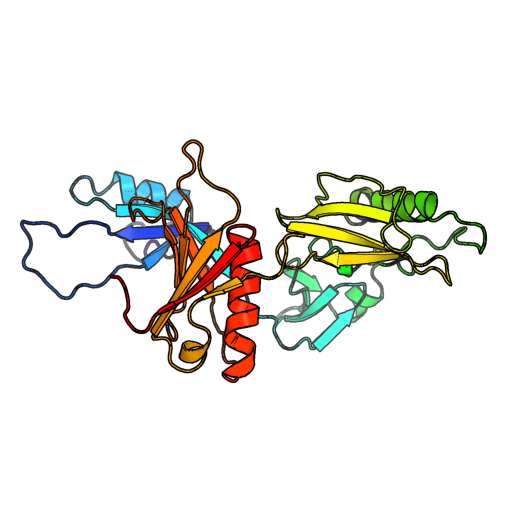7.930 1.00 80.94 108 LEU A N 1
ATOM 837 C CA . LEU A 1 108 ? 26.117 4.448 -8.636 1.00 80.94 108 LEU A CA 1
ATOM 838 C C . LEU A 1 108 ? 25.864 2.937 -8.502 1.00 80.94 108 LEU A C 1
ATOM 840 O O . LEU A 1 108 ? 26.597 2.145 -9.093 1.00 80.94 108 LEU A O 1
ATOM 844 N N . ALA A 1 109 ? 24.869 2.514 -7.716 1.00 67.94 109 ALA A N 1
ATOM 845 C CA . ALA A 1 109 ? 24.519 1.105 -7.581 1.00 67.94 109 ALA A CA 1
ATOM 846 C C . ALA A 1 109 ? 24.108 0.518 -8.941 1.00 67.94 109 ALA A C 1
ATOM 848 O O . ALA A 1 109 ? 23.256 1.070 -9.630 1.00 67.94 109 ALA A O 1
ATOM 849 N N . MET A 1 110 ? 24.690 -0.634 -9.296 1.00 55.06 110 MET A N 1
ATOM 850 C CA . MET A 1 110 ? 24.462 -1.302 -10.589 1.00 55.06 110 MET A CA 1
ATOM 851 C C . MET A 1 110 ? 23.037 -1.852 -10.772 1.00 55.06 110 MET A C 1
ATOM 853 O O . MET A 1 110 ? 22.647 -2.158 -11.893 1.00 55.06 110 MET A O 1
ATOM 857 N N . LEU A 1 111 ? 22.271 -1.998 -9.687 1.00 62.28 111 LEU A N 1
ATOM 858 C CA . LEU A 1 111 ? 20.867 -2.404 -9.722 1.00 62.28 111 LEU A CA 1
ATOM 859 C C . LEU A 1 111 ? 20.006 -1.176 -9.431 1.00 62.28 111 LEU A C 1
ATOM 861 O O . LEU A 1 111 ? 20.062 -0.628 -8.327 1.00 62.28 111 LEU A O 1
ATOM 865 N N . HIS A 1 112 ? 19.229 -0.752 -10.423 1.00 75.94 112 HIS A N 1
ATOM 866 C CA . HIS A 1 112 ? 18.276 0.338 -10.295 1.00 75.94 112 HIS A CA 1
ATOM 867 C C . HIS A 1 112 ? 16.911 -0.233 -9.903 1.00 75.94 112 HIS A C 1
ATOM 869 O O . HIS A 1 112 ? 16.366 -1.099 -10.575 1.00 75.94 112 HIS A O 1
ATOM 875 N N . GLY A 1 113 ? 16.347 0.249 -8.801 1.00 84.06 113 GLY A N 1
ATOM 876 C CA . GLY A 1 113 ? 15.069 -0.226 -8.287 1.00 84.06 113 GLY A CA 1
ATOM 877 C C . GLY A 1 113 ? 15.140 -0.639 -6.825 1.00 84.06 113 GLY A C 1
ATOM 878 O O . GLY A 1 113 ? 16.088 -1.263 -6.354 1.00 84.06 113 GLY A O 1
ATOM 879 N N . CYS A 1 114 ? 14.082 -0.310 -6.098 1.00 88.50 114 CYS A N 1
ATOM 880 C CA . CYS A 1 114 ? 13.897 -0.685 -4.713 1.00 88.50 114 CYS A CA 1
ATOM 881 C C . CYS A 1 114 ? 13.033 -1.954 -4.616 1.00 88.50 114 CYS A C 1
ATOM 883 O O . CYS A 1 114 ? 11.870 -1.918 -5.022 1.00 88.50 114 CYS A O 1
ATOM 885 N N . PRO A 1 115 ? 13.505 -3.040 -3.971 1.00 88.75 115 PRO A N 1
ATOM 886 C CA . PRO A 1 115 ? 12.744 -4.290 -3.853 1.00 88.75 115 PRO A CA 1
ATOM 887 C C . PRO A 1 115 ? 11.447 -4.157 -3.039 1.00 88.75 115 PRO A C 1
ATOM 889 O O . PRO A 1 115 ? 10.634 -5.076 -2.991 1.00 88.75 115 PRO A O 1
ATOM 892 N N . ALA A 1 116 ? 11.266 -3.024 -2.359 1.00 87.06 116 ALA A N 1
ATOM 893 C CA . ALA A 1 116 ? 10.095 -2.706 -1.558 1.00 87.06 116 ALA A CA 1
ATOM 894 C C . ALA A 1 116 ? 9.053 -1.841 -2.295 1.00 87.06 116 ALA A C 1
ATOM 896 O O . ALA A 1 116 ? 8.038 -1.509 -1.684 1.00 87.06 116 ALA A O 1
ATOM 897 N N . ARG A 1 117 ? 9.304 -1.450 -3.554 1.00 87.19 117 ARG A N 1
ATOM 898 C CA . ARG A 1 117 ? 8.497 -0.461 -4.281 1.00 87.19 117 ARG A CA 1
ATOM 899 C C . ARG A 1 117 ? 8.445 -0.776 -5.784 1.00 87.19 117 ARG A C 1
ATOM 901 O O . ARG A 1 117 ? 9.367 -0.383 -6.500 1.00 87.19 117 ARG A O 1
ATOM 908 N N . PRO A 1 118 ? 7.394 -1.438 -6.291 1.00 90.81 118 PRO A N 1
ATOM 909 C CA . PRO A 1 118 ? 7.256 -1.729 -7.720 1.00 90.81 118 PRO A CA 1
ATOM 910 C C . PRO A 1 118 ? 7.381 -0.490 -8.621 1.00 90.81 118 PRO A C 1
ATOM 912 O O . PRO A 1 118 ? 8.019 -0.543 -9.667 1.00 90.81 118 PRO A O 1
ATOM 915 N N . GLU A 1 119 ? 6.874 0.661 -8.176 1.00 90.31 119 GLU A N 1
ATOM 916 C CA . GLU A 1 119 ? 6.892 1.944 -8.897 1.00 90.31 119 GLU A CA 1
ATOM 917 C C . GLU A 1 119 ? 8.297 2.558 -9.015 1.00 90.31 119 GLU A C 1
ATOM 919 O O . GLU A 1 119 ? 8.479 3.607 -9.630 1.00 90.31 119 GLU A O 1
ATOM 924 N N . SER A 1 120 ? 9.301 1.950 -8.379 1.00 87.00 120 SER A N 1
ATOM 925 C CA . SER A 1 120 ? 10.698 2.373 -8.494 1.00 87.00 120 SER A CA 1
ATOM 926 C C . SER A 1 120 ? 11.398 1.869 -9.755 1.00 87.00 120 SER A C 1
ATOM 928 O O . SER A 1 120 ? 12.493 2.344 -10.045 1.00 87.00 120 SER A O 1
ATOM 930 N N . VAL A 1 121 ? 10.788 0.926 -10.480 1.00 86.06 121 VAL A N 1
ATOM 931 C CA . VAL A 1 121 ? 11.328 0.357 -11.718 1.00 86.06 121 VAL A CA 1
ATOM 932 C C . VAL A 1 121 ? 10.398 0.713 -12.869 1.00 86.06 121 VAL A C 1
ATOM 934 O O . VAL A 1 121 ? 9.249 0.268 -12.922 1.00 86.06 121 VAL A O 1
ATOM 937 N N . ASN A 1 122 ? 10.908 1.488 -13.815 1.00 82.56 122 ASN A N 1
ATOM 938 C CA . ASN A 1 122 ? 10.293 1.746 -15.106 1.00 82.56 122 ASN A CA 1
ATOM 939 C C . ASN A 1 122 ? 11.199 1.215 -16.233 1.00 82.56 122 ASN A C 1
ATOM 941 O O . ASN A 1 122 ? 12.188 0.520 -15.990 1.00 82.56 122 ASN A O 1
ATOM 945 N N . SER A 1 123 ? 10.841 1.465 -17.494 1.00 73.56 123 SER A N 1
ATOM 946 C CA . SER A 1 123 ? 11.613 0.913 -18.615 1.00 73.56 123 SER A CA 1
ATOM 947 C C . SER A 1 123 ? 13.023 1.495 -18.764 1.00 73.56 123 SER A C 1
ATOM 949 O O . SER A 1 123 ? 13.838 0.890 -19.458 1.00 73.56 123 SER A O 1
ATOM 951 N N . ARG A 1 124 ? 13.342 2.634 -18.128 1.00 72.38 124 ARG A N 1
ATOM 952 C CA . ARG A 1 124 ? 14.685 3.243 -18.186 1.00 72.38 124 ARG A CA 1
ATOM 953 C C . ARG A 1 124 ? 15.712 2.473 -17.369 1.00 72.38 124 ARG A C 1
ATOM 955 O O . ARG A 1 124 ? 16.886 2.493 -17.734 1.00 72.38 124 ARG A O 1
ATOM 962 N N . GLU A 1 125 ? 15.269 1.840 -16.287 1.00 67.31 125 GLU A N 1
ATOM 963 C CA . GLU A 1 125 ? 16.086 1.037 -15.376 1.00 67.31 125 GLU A CA 1
ATOM 964 C C . GLU A 1 125 ? 16.261 -0.404 -15.866 1.00 67.31 125 GLU A C 1
ATOM 966 O O . GLU A 1 125 ? 17.155 -1.106 -15.396 1.00 67.31 125 GLU A O 1
ATOM 971 N N . LEU A 1 126 ? 15.443 -0.840 -16.831 1.00 71.88 126 LEU A N 1
ATOM 972 C CA . LEU A 1 126 ? 15.640 -2.126 -17.489 1.00 71.88 126 LEU A CA 1
ATOM 973 C C . LEU A 1 126 ? 16.960 -2.104 -18.273 1.00 71.88 126 LEU A C 1
ATOM 975 O O . LEU A 1 126 ? 17.306 -1.070 -18.852 1.00 71.88 126 LEU A O 1
ATOM 979 N N . PRO A 1 127 ? 17.681 -3.236 -18.361 1.00 64.50 127 PRO A N 1
ATOM 980 C CA . PRO A 1 127 ? 18.862 -3.345 -19.203 1.00 64.50 127 PRO A CA 1
ATOM 981 C C . PRO A 1 127 ? 18.541 -2.855 -20.624 1.00 64.50 127 PRO A C 1
ATOM 983 O O . PRO A 1 127 ? 17.792 -3.498 -21.360 1.00 64.50 127 PRO A O 1
ATOM 986 N N . GLN A 1 128 ? 19.085 -1.691 -21.005 1.00 58.12 128 GLN A N 1
ATOM 987 C CA . GLN A 1 128 ? 18.711 -0.990 -22.244 1.00 58.12 128 GLN A CA 1
ATOM 988 C C . GLN A 1 128 ? 19.200 -1.680 -23.522 1.00 58.12 128 GLN A C 1
ATOM 990 O O . GLN A 1 128 ? 18.891 -1.230 -24.626 1.00 58.12 128 GLN A O 1
ATOM 995 N N . ALA A 1 129 ? 19.943 -2.783 -23.399 1.00 50.75 129 ALA A N 1
ATOM 996 C CA . ALA A 1 129 ? 20.330 -3.603 -24.533 1.00 50.75 129 ALA A CA 1
ATOM 997 C C . ALA A 1 129 ? 19.067 -4.096 -25.272 1.00 50.75 129 ALA A C 1
ATOM 999 O O . ALA A 1 129 ? 18.371 -5.014 -24.839 1.00 50.75 129 ALA A O 1
ATOM 1000 N N . GLY A 1 130 ? 18.749 -3.445 -26.394 1.00 56.97 130 GLY A N 1
ATOM 1001 C CA . GLY A 1 130 ? 17.685 -3.857 -27.306 1.00 56.97 130 GLY A CA 1
ATOM 1002 C C . GLY A 1 130 ? 16.264 -3.415 -26.944 1.00 56.97 130 GLY A C 1
ATOM 1003 O O . GLY A 1 130 ? 15.334 -4.121 -27.328 1.00 56.97 130 GLY A O 1
ATOM 1004 N N . ILE A 1 131 ? 16.061 -2.305 -26.219 1.00 65.19 131 ILE A N 1
ATOM 1005 C CA . ILE A 1 131 ? 14.751 -1.617 -26.195 1.00 65.19 131 ILE A CA 1
ATOM 1006 C C . ILE A 1 131 ? 14.694 -0.661 -27.398 1.00 65.19 131 ILE A C 1
ATOM 1008 O O . ILE A 1 131 ? 14.993 0.524 -27.288 1.00 65.19 131 ILE A O 1
ATOM 1012 N N . GLY A 1 132 ? 14.411 -1.217 -28.580 1.00 65.00 132 GLY A N 1
ATOM 1013 C CA . GLY A 1 132 ? 14.179 -0.460 -29.816 1.00 65.00 132 GLY A CA 1
ATOM 1014 C C . GLY A 1 132 ? 12.709 -0.065 -29.993 1.00 65.00 132 GLY A C 1
ATOM 1015 O O . GLY A 1 132 ? 11.859 -0.441 -29.187 1.00 65.00 132 GLY A O 1
ATOM 1016 N N . SER A 1 133 ? 12.397 0.650 -31.079 1.00 66.88 133 SER A N 1
ATOM 1017 C CA . SER A 1 133 ? 11.018 1.013 -31.461 1.00 66.88 133 SER A CA 1
ATOM 1018 C C . SER A 1 133 ? 10.088 -0.188 -31.649 1.00 66.88 133 SER A C 1
ATOM 1020 O O . SER A 1 133 ? 8.876 -0.037 -31.543 1.00 66.88 133 SER A O 1
ATOM 1022 N N . ASP A 1 134 ? 10.661 -1.363 -31.910 1.00 72.25 134 ASP A N 1
ATOM 1023 C CA . ASP A 1 134 ? 9.931 -2.559 -32.338 1.00 72.25 134 ASP A CA 1
ATOM 1024 C C . ASP A 1 134 ? 9.612 -3.513 -31.176 1.00 72.25 134 ASP A C 1
ATOM 1026 O O . ASP A 1 134 ? 9.005 -4.565 -31.380 1.00 72.25 134 ASP A O 1
ATOM 1030 N N . VAL A 1 135 ? 10.020 -3.170 -29.947 1.00 79.62 135 VAL A N 1
ATOM 1031 C CA . VAL A 1 135 ? 9.719 -3.992 -28.771 1.00 79.62 135 VAL A CA 1
ATOM 1032 C C . VAL A 1 135 ? 8.223 -3.959 -28.507 1.00 79.62 135 VAL A C 1
ATOM 1034 O O . VAL A 1 135 ? 7.632 -2.911 -28.243 1.00 79.62 135 VAL A O 1
ATOM 1037 N N . THR A 1 136 ? 7.612 -5.139 -28.551 1.00 84.88 136 THR A N 1
ATOM 1038 C CA . THR A 1 136 ? 6.185 -5.274 -28.268 1.00 84.88 136 THR A CA 1
ATOM 1039 C C . THR A 1 136 ? 5.902 -4.995 -26.796 1.00 84.88 136 THR A C 1
ATOM 1041 O O . THR A 1 136 ? 6.733 -5.239 -25.918 1.00 84.88 136 THR A O 1
ATOM 1044 N N . ARG A 1 137 ? 4.689 -4.529 -26.497 1.00 86.62 137 ARG A N 1
ATOM 1045 C CA . ARG A 1 137 ? 4.264 -4.265 -25.117 1.00 86.62 137 ARG A CA 1
ATOM 1046 C C . ARG A 1 137 ? 4.378 -5.510 -24.214 1.00 86.62 137 ARG A C 1
ATOM 1048 O O . ARG A 1 137 ? 4.745 -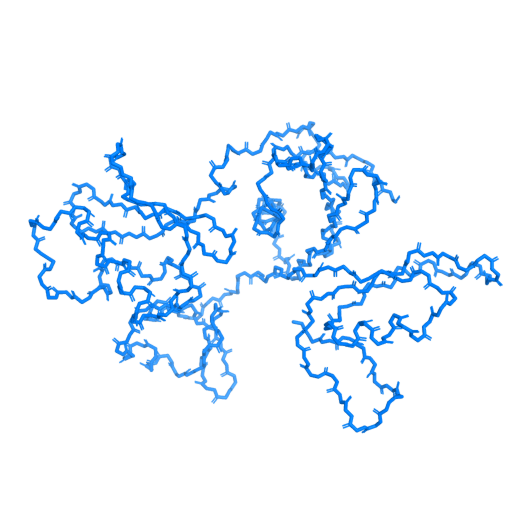5.389 -23.049 1.00 86.62 137 ARG A O 1
ATOM 1055 N N . ASP A 1 138 ? 4.107 -6.698 -24.763 1.00 87.94 138 ASP A N 1
ATOM 1056 C CA . ASP A 1 138 ? 4.147 -7.975 -24.041 1.00 87.94 138 ASP A CA 1
ATOM 1057 C C . ASP A 1 138 ? 5.598 -8.381 -23.749 1.00 87.94 138 ASP A C 1
ATOM 1059 O O . ASP A 1 138 ? 5.920 -8.838 -22.651 1.00 87.94 138 ASP A O 1
ATOM 1063 N N . GLU A 1 139 ? 6.500 -8.151 -24.707 1.00 88.44 139 GLU A N 1
ATOM 1064 C CA . GLU A 1 139 ? 7.934 -8.337 -24.503 1.00 88.44 139 GLU A CA 1
ATOM 1065 C C . GLU A 1 139 ? 8.471 -7.371 -23.442 1.00 88.44 139 GLU A C 1
ATOM 1067 O O . GLU A 1 139 ? 9.222 -7.780 -22.554 1.00 88.44 139 GLU A O 1
ATOM 1072 N N . LEU A 1 140 ? 8.052 -6.105 -23.481 1.00 88.19 140 LEU A N 1
ATOM 1073 C CA . LEU A 1 140 ? 8.448 -5.104 -22.497 1.00 88.19 140 LEU A CA 1
ATOM 1074 C C . LEU A 1 140 ? 7.947 -5.462 -21.088 1.00 88.19 140 LEU A C 1
ATOM 1076 O O . LEU A 1 140 ? 8.707 -5.359 -20.123 1.00 88.19 140 LEU A O 1
ATOM 1080 N N . ALA A 1 141 ? 6.715 -5.967 -20.972 1.00 91.62 141 ALA A N 1
ATOM 1081 C CA . ALA A 1 141 ? 6.168 -6.490 -19.722 1.00 91.62 141 ALA A CA 1
ATOM 1082 C C . ALA A 1 141 ? 6.956 -7.708 -19.210 1.00 91.62 141 ALA A C 1
ATOM 1084 O O . ALA A 1 141 ? 7.286 -7.777 -18.026 1.00 91.62 141 ALA A O 1
ATOM 1085 N N . GLY A 1 142 ? 7.322 -8.642 -20.095 1.00 91.06 142 GLY A N 1
ATOM 1086 C CA . GLY A 1 142 ? 8.149 -9.802 -19.751 1.00 91.06 142 GLY A CA 1
ATOM 1087 C C . GLY A 1 142 ? 9.560 -9.424 -19.286 1.00 91.06 142 GLY A C 1
ATOM 1088 O O . GLY A 1 142 ? 10.075 -10.006 -18.327 1.00 91.06 142 GLY A O 1
ATOM 1089 N N . ARG A 1 143 ? 10.175 -8.415 -19.916 1.00 90.31 143 ARG A N 1
ATOM 1090 C CA . ARG A 1 143 ? 11.472 -7.859 -19.495 1.00 90.31 143 ARG A CA 1
ATOM 1091 C C . ARG A 1 143 ? 11.376 -7.199 -18.123 1.00 90.31 143 ARG A C 1
ATOM 1093 O O . ARG A 1 143 ? 12.222 -7.477 -17.276 1.00 90.31 143 ARG A O 1
ATOM 1100 N N . TRP A 1 144 ? 10.338 -6.392 -17.891 1.00 92.44 144 TRP A N 1
ATOM 1101 C CA . TRP A 1 144 ? 10.091 -5.784 -16.584 1.00 92.44 144 TRP A CA 1
ATOM 1102 C C . TRP A 1 144 ? 9.931 -6.850 -15.503 1.00 92.44 144 TRP A C 1
ATOM 1104 O O . TRP A 1 144 ? 10.665 -6.824 -14.519 1.00 92.44 144 TRP A O 1
ATOM 1114 N N . TRP A 1 145 ? 9.065 -7.843 -15.734 1.00 92.94 145 TRP A N 1
ATOM 1115 C CA . TRP A 1 145 ? 8.851 -8.967 -14.821 1.00 92.94 145 TRP A CA 1
ATOM 1116 C C . TRP A 1 145 ? 10.159 -9.677 -14.460 1.00 92.94 145 TRP A C 1
ATOM 1118 O O . TRP A 1 145 ? 10.471 -9.845 -13.280 1.00 92.94 145 TRP A O 1
ATOM 1128 N N . LYS A 1 146 ? 10.953 -10.064 -15.467 1.00 91.12 146 LYS A N 1
ATOM 1129 C CA . LYS A 1 146 ? 12.237 -10.746 -15.264 1.00 91.12 146 LYS A CA 1
ATOM 1130 C C . LYS A 1 146 ? 13.202 -9.893 -14.440 1.00 91.12 146 LYS A C 1
ATOM 1132 O O . LYS A 1 146 ? 13.830 -10.414 -13.525 1.00 91.12 146 LYS A O 1
ATOM 1137 N N . TYR A 1 147 ? 13.309 -8.605 -14.753 1.00 90.44 147 TYR A N 1
ATOM 1138 C CA . TYR A 1 147 ? 14.200 -7.692 -14.045 1.00 90.44 147 TYR A CA 1
ATOM 1139 C C . TYR A 1 147 ? 13.794 -7.531 -12.577 1.00 90.44 147 TYR A C 1
ATOM 1141 O O . TYR A 1 147 ? 14.608 -7.747 -11.677 1.00 90.44 147 TYR A O 1
ATOM 1149 N N . VAL A 1 148 ? 12.519 -7.230 -12.305 1.00 90.56 148 VAL A N 1
ATOM 1150 C CA . VAL A 1 148 ? 12.076 -6.993 -10.926 1.00 90.56 148 VAL A CA 1
ATOM 1151 C C . VAL A 1 148 ? 12.148 -8.248 -10.066 1.00 90.56 148 VAL A C 1
ATOM 1153 O O . VAL A 1 148 ? 12.477 -8.149 -8.889 1.00 90.56 148 VAL A O 1
ATOM 1156 N N . THR A 1 149 ? 11.888 -9.427 -10.632 1.00 90.12 149 THR A N 1
ATOM 1157 C CA . THR A 1 149 ? 11.900 -10.688 -9.875 1.00 90.12 149 THR A CA 1
ATOM 1158 C C . THR A 1 149 ? 13.298 -11.266 -9.700 1.00 90.12 149 THR A C 1
ATOM 1160 O O . THR A 1 149 ? 13.637 -11.688 -8.597 1.00 90.12 149 THR A O 1
ATOM 1163 N N . HIS A 1 150 ? 14.124 -11.280 -10.749 1.00 88.19 150 HIS A N 1
ATOM 1164 C CA . HIS A 1 150 ? 15.423 -11.955 -10.711 1.00 88.19 150 HIS A CA 1
ATOM 1165 C C . HIS A 1 150 ? 16.587 -11.034 -10.347 1.00 88.19 150 HIS A C 1
ATOM 1167 O O . HIS A 1 150 ? 17.523 -11.491 -9.698 1.00 88.19 150 HIS A O 1
ATOM 1173 N N . GLU A 1 151 ? 16.557 -9.766 -10.763 1.00 87.50 151 GLU A N 1
ATOM 1174 C CA . GLU A 1 151 ? 17.674 -8.839 -10.541 1.00 87.50 151 GLU A CA 1
ATOM 1175 C C . GLU A 1 151 ? 17.435 -7.966 -9.307 1.00 87.50 151 GLU A C 1
ATOM 1177 O O . GLU A 1 151 ? 18.303 -7.865 -8.442 1.00 87.50 151 GLU A O 1
ATOM 1182 N N . VAL A 1 152 ? 16.238 -7.384 -9.179 1.00 87.25 152 VAL A N 1
ATOM 1183 C CA . VAL A 1 152 ? 15.883 -6.559 -8.009 1.00 87.25 152 VAL A CA 1
ATOM 1184 C C . VAL A 1 152 ? 15.456 -7.420 -6.814 1.00 87.25 152 VAL A C 1
ATOM 1186 O O . VAL A 1 152 ? 15.662 -7.024 -5.667 1.00 87.25 152 VAL A O 1
ATOM 1189 N N . GLY A 1 153 ? 14.884 -8.604 -7.055 1.00 87.81 153 GLY A N 1
ATOM 1190 C CA . GLY A 1 153 ? 14.428 -9.513 -5.998 1.00 87.81 153 GLY A CA 1
ATOM 1191 C C . GLY A 1 153 ? 13.097 -9.102 -5.358 1.00 87.81 153 GLY A C 1
ATOM 1192 O O . GLY A 1 153 ? 12.894 -9.287 -4.157 1.00 87.81 153 GLY A O 1
ATOM 1193 N N . MET A 1 154 ? 12.187 -8.509 -6.133 1.00 90.81 154 MET A N 1
ATOM 1194 C CA . MET A 1 154 ? 10.827 -8.201 -5.693 1.00 90.81 154 MET A CA 1
ATOM 1195 C C . MET A 1 154 ? 9.995 -9.481 -5.554 1.00 90.81 154 MET A C 1
ATOM 1197 O O . MET A 1 154 ? 9.922 -10.297 -6.471 1.00 90.81 154 MET A O 1
ATOM 1201 N N . GLY A 1 155 ? 9.298 -9.618 -4.423 1.00 88.31 155 GLY A N 1
ATOM 1202 C CA . GLY A 1 155 ? 8.322 -10.687 -4.187 1.00 88.31 155 GLY A CA 1
ATOM 1203 C C . GLY A 1 155 ? 6.997 -10.419 -4.897 1.00 88.31 155 GLY A C 1
ATOM 1204 O O . GLY A 1 155 ? 5.995 -10.148 -4.237 1.00 88.31 155 GLY A O 1
ATOM 1205 N N . VAL A 1 156 ? 7.010 -10.424 -6.230 1.00 92.19 156 VAL A N 1
ATOM 1206 C CA . VAL A 1 156 ? 5.812 -10.194 -7.040 1.00 92.19 156 VAL A CA 1
ATOM 1207 C C . VAL A 1 156 ? 5.004 -11.490 -7.172 1.00 92.19 156 VAL A C 1
ATOM 1209 O O . VAL A 1 156 ? 5.550 -12.538 -7.512 1.00 92.19 156 VAL A O 1
ATOM 1212 N N . GLY A 1 157 ? 3.706 -11.417 -6.887 1.00 89.44 157 GLY A N 1
ATOM 1213 C CA . GLY A 1 157 ? 2.738 -12.508 -6.984 1.00 89.44 157 GLY A CA 1
ATOM 1214 C C . GLY A 1 157 ? 1.689 -12.268 -8.070 1.00 89.44 157 GLY A C 1
ATOM 1215 O O . GLY A 1 157 ? 1.634 -11.199 -8.675 1.00 89.44 157 GLY A O 1
ATOM 1216 N N . ASP A 1 158 ? 0.866 -13.289 -8.329 1.00 90.88 158 ASP A N 1
ATOM 1217 C CA . ASP A 1 158 ? -0.327 -13.236 -9.194 1.00 90.88 158 ASP A CA 1
ATOM 1218 C C . ASP A 1 158 ? -0.148 -12.516 -10.543 1.00 90.88 158 ASP A C 1
ATOM 1220 O O . ASP A 1 158 ? -1.066 -11.856 -11.031 1.00 90.88 158 ASP A O 1
ATOM 1224 N N . TRP A 1 159 ? 1.029 -12.640 -11.158 1.00 95.00 159 TRP A N 1
ATOM 1225 C CA . TRP A 1 159 ? 1.335 -12.000 -12.434 1.00 95.00 159 TRP A CA 1
ATOM 1226 C C . TRP A 1 159 ? 0.425 -12.504 -13.555 1.00 95.00 159 TRP A C 1
ATOM 1228 O O . TRP A 1 159 ? 0.363 -13.705 -13.836 1.00 95.00 159 TRP A O 1
ATOM 1238 N N . ARG A 1 160 ? -0.267 -11.580 -14.225 1.00 94.00 160 ARG A N 1
ATOM 1239 C CA . ARG A 1 160 ? -1.182 -11.865 -15.336 1.00 94.00 160 ARG A CA 1
ATOM 1240 C C . ARG A 1 160 ? -1.020 -10.806 -16.416 1.00 94.00 160 ARG A C 1
ATOM 1242 O O . ARG A 1 160 ? -1.148 -9.624 -16.130 1.00 94.00 160 ARG A O 1
ATOM 1249 N N . LEU A 1 161 ? -0.768 -11.228 -17.653 1.00 93.50 161 LEU A N 1
ATOM 1250 C CA . LEU A 1 161 ? -0.748 -10.323 -18.806 1.00 93.50 161 LEU A CA 1
ATOM 1251 C C . LEU A 1 161 ? -2.172 -9.902 -19.188 1.00 93.50 161 LEU A C 1
ATOM 1253 O O . LEU A 1 161 ? -3.089 -10.725 -19.185 1.00 93.50 161 LEU A O 1
ATOM 1257 N N . THR A 1 162 ? -2.329 -8.643 -19.585 1.00 90.69 162 THR A N 1
ATOM 1258 C CA . THR A 1 162 ? -3.597 -8.065 -20.038 1.00 90.69 162 THR A CA 1
ATOM 1259 C C . THR A 1 162 ? -3.577 -7.934 -21.557 1.00 90.69 162 THR A C 1
ATOM 1261 O O . THR A 1 162 ? -2.667 -7.330 -22.121 1.00 90.69 162 THR A O 1
ATOM 1264 N N . LYS A 1 163 ? -4.568 -8.519 -22.242 1.00 82.19 163 LYS A N 1
ATOM 1265 C CA . LYS A 1 163 ? -4.626 -8.540 -23.715 1.00 82.19 163 LYS A CA 1
ATOM 1266 C C . LYS A 1 163 ? -5.511 -7.448 -24.319 1.00 82.19 163 LYS A C 1
ATOM 1268 O O . LYS A 1 163 ? -5.145 -6.895 -25.351 1.00 82.19 163 LYS A O 1
ATOM 1273 N N . ASP A 1 164 ? -6.580 -7.058 -23.634 1.00 80.31 164 ASP A N 1
ATOM 1274 C CA . ASP A 1 164 ? -7.643 -6.235 -24.232 1.00 80.31 164 ASP A CA 1
ATOM 1275 C C . ASP A 1 164 ? -7.671 -4.781 -23.733 1.00 80.31 164 ASP A C 1
ATOM 1277 O O . ASP A 1 164 ? -8.644 -4.063 -23.947 1.00 80.31 164 ASP A O 1
ATOM 1281 N N . ASP A 1 165 ? -6.595 -4.323 -23.087 1.00 87.19 165 ASP A N 1
ATOM 1282 C CA . ASP A 1 165 ? -6.454 -2.941 -22.625 1.00 87.19 165 ASP A CA 1
ATOM 1283 C C . ASP A 1 165 ? -5.402 -2.191 -23.456 1.00 87.19 165 ASP A C 1
ATOM 1285 O O . ASP A 1 165 ? -4.387 -2.757 -23.869 1.00 87.19 165 ASP A O 1
ATOM 1289 N N . ARG A 1 166 ? -5.654 -0.909 -23.740 1.00 86.25 166 ARG A N 1
ATOM 1290 C CA . ARG A 1 166 ? -4.757 -0.054 -24.531 1.00 86.25 166 ARG A CA 1
ATOM 1291 C C . ARG A 1 166 ? -3.516 0.382 -23.745 1.00 86.25 166 ARG A C 1
ATOM 1293 O O . ARG A 1 166 ? -2.477 0.629 -24.356 1.00 86.25 166 ARG A O 1
ATOM 1300 N N . LEU A 1 167 ? -3.640 0.533 -22.432 1.00 90.25 167 LEU A N 1
ATOM 1301 C CA . LEU A 1 167 ? -2.627 1.106 -21.548 1.00 90.25 167 LEU A CA 1
ATOM 1302 C C . LEU A 1 167 ? -2.111 0.086 -20.533 1.00 90.25 167 LEU A C 1
ATOM 1304 O O . LEU A 1 167 ? -0.942 0.139 -20.173 1.00 90.25 167 LEU A O 1
ATOM 1308 N N . VAL A 1 168 ? -2.941 -0.853 -20.087 1.00 92.69 168 VAL A N 1
ATOM 1309 C CA . VAL A 1 168 ? -2.540 -1.885 -19.126 1.00 92.69 168 VAL A CA 1
ATOM 1310 C C . VAL A 1 168 ? -1.948 -3.085 -19.864 1.00 92.69 168 VAL A C 1
ATOM 1312 O O . VAL A 1 168 ? -2.591 -3.670 -20.733 1.00 92.69 168 VAL A O 1
ATOM 1315 N N . VAL A 1 169 ? -0.736 -3.492 -19.484 1.00 93.44 169 VAL A N 1
ATOM 1316 C CA . VAL A 1 169 ? -0.059 -4.674 -20.055 1.00 93.44 169 VAL A CA 1
ATOM 1317 C C . VAL A 1 169 ? -0.034 -5.870 -19.116 1.00 93.44 169 VAL A C 1
ATOM 1319 O O . VAL A 1 169 ? 0.035 -7.007 -19.578 1.00 93.44 169 VAL A O 1
ATOM 1322 N N . ALA A 1 170 ? -0.117 -5.645 -17.806 1.00 95.19 170 ALA A N 1
ATOM 1323 C CA . ALA A 1 170 ? -0.217 -6.719 -16.827 1.00 95.19 170 ALA A CA 1
ATOM 1324 C C . ALA A 1 170 ? -0.869 -6.250 -15.524 1.00 95.19 170 ALA A C 1
ATOM 1326 O O . ALA A 1 170 ? -0.873 -5.062 -15.207 1.00 95.19 170 ALA A O 1
ATOM 1327 N N . THR A 1 171 ? -1.354 -7.200 -14.735 1.00 94.69 171 THR A N 1
ATOM 1328 C CA . THR A 1 171 ? -1.742 -7.031 -13.331 1.00 94.69 171 THR A CA 1
ATOM 1329 C C . THR A 1 171 ? -0.901 -7.952 -12.461 1.00 94.69 171 THR A C 1
ATOM 1331 O O . THR A 1 171 ? -0.561 -9.056 -12.892 1.00 94.69 171 THR A O 1
ATOM 1334 N N . PHE A 1 172 ? -0.599 -7.541 -11.234 1.00 94.69 172 PHE A N 1
ATOM 1335 C CA . PHE A 1 172 ? 0.155 -8.363 -10.290 1.00 94.69 172 PHE A CA 1
ATOM 1336 C C . PHE A 1 172 ? -0.115 -7.962 -8.840 1.00 94.69 172 PHE A C 1
ATOM 1338 O O . PHE A 1 172 ? -0.646 -6.884 -8.570 1.00 94.69 172 PHE A O 1
ATOM 1345 N N . THR A 1 173 ? 0.277 -8.821 -7.901 1.00 90.25 173 THR A N 1
ATOM 1346 C CA . THR A 1 173 ? 0.229 -8.534 -6.467 1.00 90.25 173 THR A CA 1
ATOM 1347 C C . THR A 1 173 ? 1.626 -8.293 -5.901 1.00 90.25 173 THR A C 1
ATOM 1349 O O . THR A 1 173 ? 2.612 -8.905 -6.306 1.00 90.25 173 THR A O 1
ATOM 1352 N N . PHE A 1 174 ? 1.743 -7.369 -4.952 1.00 89.06 174 PHE A N 1
ATOM 1353 C CA . PHE A 1 174 ? 2.973 -7.117 -4.208 1.00 89.06 174 PHE A CA 1
ATOM 1354 C C . PHE A 1 174 ? 2.628 -6.721 -2.771 1.00 89.06 174 PHE A C 1
ATOM 1356 O O . PHE A 1 174 ? 1.930 -5.731 -2.555 1.00 89.06 174 PHE A O 1
ATOM 1363 N N . ARG A 1 175 ? 3.111 -7.494 -1.783 1.00 81.94 175 ARG A N 1
ATOM 1364 C CA . ARG A 1 175 ? 2.780 -7.323 -0.349 1.00 81.94 175 ARG A CA 1
ATOM 1365 C C . ARG A 1 175 ? 1.269 -7.190 -0.108 1.00 81.94 175 ARG A C 1
ATOM 1367 O O . ARG A 1 175 ? 0.816 -6.232 0.513 1.00 81.94 175 ARG A O 1
ATOM 1374 N N . ASP A 1 176 ? 0.510 -8.131 -0.668 1.00 71.81 176 ASP A N 1
ATOM 1375 C CA . ASP A 1 176 ? -0.956 -8.199 -0.603 1.00 71.81 176 ASP A CA 1
ATOM 1376 C C . ASP A 1 176 ? -1.701 -7.019 -1.254 1.00 71.81 176 ASP A C 1
ATOM 1378 O O . ASP A 1 176 ? -2.905 -6.875 -1.051 1.00 71.81 176 ASP A O 1
ATOM 1382 N N . ARG A 1 177 ? -1.022 -6.177 -2.043 1.00 81.00 177 ARG A N 1
ATOM 1383 C CA . ARG A 1 177 ? -1.625 -5.061 -2.788 1.00 81.00 177 ARG A CA 1
ATOM 1384 C C . ARG A 1 177 ? -1.664 -5.365 -4.275 1.00 81.00 177 ARG A C 1
ATOM 1386 O O . ARG A 1 177 ? -0.731 -5.969 -4.795 1.00 81.00 177 ARG A O 1
ATOM 1393 N N . GLU A 1 178 ? -2.706 -4.901 -4.954 1.00 88.88 178 GLU A N 1
ATOM 1394 C CA . GLU A 1 178 ? -2.812 -5.009 -6.409 1.00 88.88 178 GLU A CA 1
ATOM 1395 C C . GLU A 1 178 ? -2.118 -3.846 -7.117 1.00 88.88 178 GLU A C 1
ATOM 1397 O O . GLU A 1 178 ? -2.249 -2.682 -6.730 1.00 88.88 178 GLU A O 1
ATOM 1402 N N . TYR A 1 179 ? -1.430 -4.177 -8.201 1.00 93.81 179 TYR A N 1
ATOM 1403 C CA . TYR A 1 179 ? -0.773 -3.245 -9.101 1.00 93.81 179 TYR A CA 1
ATOM 1404 C C . TYR A 1 179 ? -1.144 -3.556 -10.547 1.00 93.81 179 TYR A C 1
ATOM 1406 O O . TYR A 1 179 ? -1.471 -4.692 -10.909 1.00 93.81 179 TYR A O 1
ATOM 1414 N N . VAL A 1 180 ? -1.045 -2.528 -11.379 1.00 94.88 180 VAL A N 1
ATOM 1415 C CA . VAL A 1 180 ? -1.024 -2.642 -12.834 1.00 94.88 180 VAL A CA 1
ATOM 1416 C C . VAL A 1 180 ? 0.361 -2.275 -13.340 1.00 94.88 180 VAL A C 1
ATOM 1418 O O . VAL A 1 180 ? 1.007 -1.366 -12.823 1.00 94.88 180 VAL A O 1
ATOM 1421 N N . LEU A 1 181 ? 0.816 -2.980 -14.367 1.00 95.69 181 LEU A N 1
ATOM 1422 C CA . LEU A 1 181 ? 1.901 -2.513 -15.209 1.00 95.69 181 LEU A CA 1
ATOM 1423 C C . LEU A 1 181 ? 1.273 -1.745 -16.370 1.00 95.69 181 LEU A C 1
ATOM 1425 O O . LEU A 1 181 ? 0.548 -2.316 -17.189 1.00 95.69 181 LEU A O 1
ATOM 1429 N N . MET A 1 182 ? 1.545 -0.450 -16.402 1.00 95.06 182 MET A N 1
ATOM 1430 C CA . MET A 1 182 ? 1.094 0.476 -17.428 1.00 95.06 182 MET A CA 1
ATOM 1431 C C . MET A 1 182 ? 2.110 0.543 -18.562 1.00 95.06 182 MET A C 1
ATOM 1433 O O . MET A 1 182 ? 3.296 0.284 -18.358 1.00 95.06 182 MET A O 1
ATOM 1437 N N . HIS A 1 183 ? 1.644 0.913 -19.748 1.00 91.12 183 HIS A N 1
ATOM 1438 C CA . HIS A 1 183 ? 2.420 1.064 -20.967 1.00 91.12 183 HIS A CA 1
ATOM 1439 C C . HIS A 1 183 ? 2.054 2.361 -21.691 1.00 91.12 183 HIS A C 1
ATOM 1441 O O . HIS A 1 183 ? 0.883 2.725 -21.821 1.00 91.12 183 HIS A O 1
ATOM 1447 N N . SER A 1 184 ? 3.070 3.047 -22.211 1.00 88.56 184 SER A N 1
ATOM 1448 C CA . SER A 1 184 ? 2.884 4.262 -22.996 1.00 88.56 184 SER A CA 1
ATOM 1449 C C . SER A 1 184 ? 2.578 3.905 -24.449 1.00 88.56 184 SER A C 1
ATOM 1451 O O . SER A 1 184 ? 3.379 3.236 -25.090 1.00 88.56 184 SER A O 1
ATOM 1453 N N . PRO A 1 185 ? 1.477 4.391 -25.042 1.00 82.88 185 PRO A N 1
ATOM 1454 C CA . PRO A 1 185 ? 1.170 4.106 -26.442 1.00 82.88 185 PRO A CA 1
ATOM 1455 C C . PRO A 1 185 ? 2.133 4.793 -27.426 1.00 82.88 185 PRO A C 1
ATOM 1457 O O . PRO A 1 185 ? 2.122 4.454 -28.605 1.00 82.88 185 PRO A O 1
ATOM 1460 N N . SER A 1 186 ? 2.929 5.765 -26.968 1.00 83.38 186 SER A N 1
ATOM 1461 C CA . SER A 1 186 ? 3.774 6.604 -27.831 1.00 83.38 186 SER A CA 1
ATOM 1462 C C . SER A 1 186 ? 5.249 6.204 -27.833 1.00 83.38 186 SER A C 1
ATOM 1464 O O . SER A 1 186 ? 5.984 6.612 -28.727 1.00 83.38 186 SER A O 1
ATOM 1466 N N . ILE A 1 187 ? 5.705 5.467 -26.818 1.00 82.56 187 ILE A N 1
ATOM 1467 C CA . ILE A 1 187 ? 7.106 5.064 -26.638 1.00 82.56 187 ILE A CA 1
ATOM 1468 C C . ILE A 1 187 ? 7.156 3.708 -25.920 1.00 82.56 187 ILE A C 1
ATOM 1470 O O . ILE A 1 187 ? 6.258 3.444 -25.125 1.00 82.56 187 ILE A O 1
ATOM 1474 N N . PRO A 1 188 ? 8.201 2.879 -26.117 1.00 82.50 188 PRO A N 1
ATOM 1475 C CA . PRO A 1 188 ? 8.372 1.607 -25.408 1.00 82.50 188 PRO A CA 1
ATOM 1476 C C . PRO A 1 188 ? 8.715 1.852 -23.927 1.00 82.50 188 PRO A C 1
ATOM 1478 O O . PRO A 1 188 ? 9.856 1.727 -23.475 1.00 82.50 188 PRO A O 1
ATOM 1481 N N . TYR A 1 189 ? 7.704 2.264 -23.163 1.00 86.50 189 TYR A N 1
ATOM 1482 C CA . TYR A 1 189 ? 7.809 2.664 -21.768 1.00 86.50 189 TYR A CA 1
ATOM 1483 C C . TYR A 1 189 ? 6.754 1.965 -20.927 1.00 86.50 189 TYR A C 1
ATOM 1485 O O . TYR A 1 189 ? 5.575 1.998 -21.268 1.00 86.50 189 TYR A O 1
ATOM 1493 N N . VAL A 1 190 ? 7.195 1.356 -19.825 1.00 90.75 190 VAL A N 1
ATOM 1494 C CA . VAL A 1 190 ? 6.333 0.716 -18.828 1.00 90.75 190 VAL A CA 1
ATOM 1495 C C . VAL A 1 190 ? 6.668 1.208 -17.434 1.00 90.75 190 VAL A C 1
ATOM 1497 O O . VAL A 1 190 ? 7.824 1.526 -17.146 1.00 90.75 190 VAL A O 1
ATOM 1500 N N . TRP A 1 191 ? 5.658 1.254 -16.575 1.00 93.00 191 TRP A N 1
ATOM 1501 C CA . TRP A 1 191 ? 5.793 1.615 -15.169 1.00 93.00 191 TRP A CA 1
ATOM 1502 C C . TRP A 1 191 ? 4.691 0.947 -14.351 1.00 93.00 191 TRP A C 1
ATOM 1504 O O . TRP A 1 191 ? 3.592 0.707 -14.849 1.00 93.00 191 TRP A O 1
ATOM 1514 N N . ALA A 1 192 ? 4.994 0.608 -13.102 1.00 94.62 192 ALA A N 1
ATOM 1515 C CA . ALA A 1 192 ? 3.995 0.065 -12.196 1.00 94.62 192 ALA A CA 1
ATOM 1516 C C . ALA A 1 192 ? 3.174 1.195 -11.563 1.00 94.62 192 ALA A C 1
ATOM 1518 O O . ALA A 1 192 ? 3.739 2.180 -11.087 1.00 94.62 192 ALA A O 1
ATOM 1519 N N . GLU A 1 193 ? 1.859 1.012 -11.492 1.00 93.88 193 GLU A N 1
ATOM 1520 C CA . GLU A 1 193 ? 0.956 1.846 -10.702 1.00 93.88 193 GLU A CA 1
ATOM 1521 C C . GLU A 1 193 ? 0.201 0.986 -9.696 1.00 93.88 193 GLU A C 1
ATOM 1523 O O . GLU A 1 193 ? -0.284 -0.108 -10.003 1.00 93.88 193 GLU A O 1
ATOM 1528 N N . LYS A 1 194 ? 0.108 1.489 -8.466 1.00 90.38 194 LYS A N 1
ATOM 1529 C CA . LYS A 1 194 ? -0.744 0.905 -7.435 1.00 90.38 194 LYS A CA 1
ATOM 1530 C C . LYS A 1 194 ? -2.201 1.055 -7.868 1.00 90.38 194 LYS A C 1
ATOM 1532 O O . LYS A 1 194 ? -2.621 2.153 -8.225 1.00 90.38 194 LYS A O 1
ATOM 1537 N N . ARG A 1 195 ? -2.995 -0.017 -7.785 1.00 87.69 195 ARG A N 1
ATOM 1538 C CA . ARG A 1 195 ? -4.444 0.102 -7.986 1.00 87.69 195 ARG A CA 1
ATOM 1539 C C . ARG A 1 195 ? -5.083 0.677 -6.728 1.00 87.69 195 ARG A C 1
ATOM 1541 O O . ARG A 1 195 ? -5.083 0.029 -5.677 1.00 87.69 195 ARG A O 1
ATOM 1548 N N . GLU A 1 196 ? -5.648 1.873 -6.847 1.00 84.69 196 GLU A N 1
ATOM 1549 C CA . GLU A 1 196 ? -6.464 2.470 -5.788 1.00 84.69 196 GLU A CA 1
ATOM 1550 C C . GLU A 1 196 ? -7.592 1.514 -5.385 1.00 84.69 196 GLU A C 1
ATOM 1552 O O . GLU A 1 196 ? -8.141 0.793 -6.220 1.00 84.69 196 GLU A O 1
ATOM 1557 N N . ASN A 1 197 ? -7.871 1.445 -4.081 1.00 85.50 197 ASN A N 1
ATOM 1558 C CA . ASN A 1 197 ? -8.836 0.513 -3.490 1.00 85.50 197 ASN A CA 1
ATOM 1559 C C . ASN A 1 197 ? -8.694 -0.948 -3.977 1.00 85.50 197 ASN A C 1
ATOM 1561 O O . ASN A 1 197 ? -9.677 -1.673 -4.115 1.00 85.50 197 ASN A O 1
ATOM 1565 N N . ARG A 1 198 ? -7.460 -1.382 -4.285 1.00 82.69 198 ARG A N 1
ATOM 1566 C CA . ARG A 1 198 ? -7.160 -2.710 -4.850 1.00 82.69 198 ARG A CA 1
ATOM 1567 C C . ARG A 1 198 ? -8.004 -3.026 -6.090 1.00 82.69 198 ARG A C 1
ATOM 1569 O O . ARG A 1 198 ? -8.467 -4.146 -6.262 1.00 82.69 198 ARG A O 1
ATOM 1576 N N . GLY A 1 199 ? -8.260 -2.017 -6.919 1.00 81.69 199 GLY A N 1
ATOM 1577 C CA . GLY A 1 199 ? -8.976 -2.192 -8.173 1.00 81.69 199 GLY A CA 1
ATOM 1578 C C . GLY A 1 199 ? -10.495 -2.257 -8.085 1.00 81.69 199 GLY A C 1
ATOM 1579 O O . GLY A 1 199 ? -11.131 -2.442 -9.125 1.00 81.69 199 GLY A O 1
ATOM 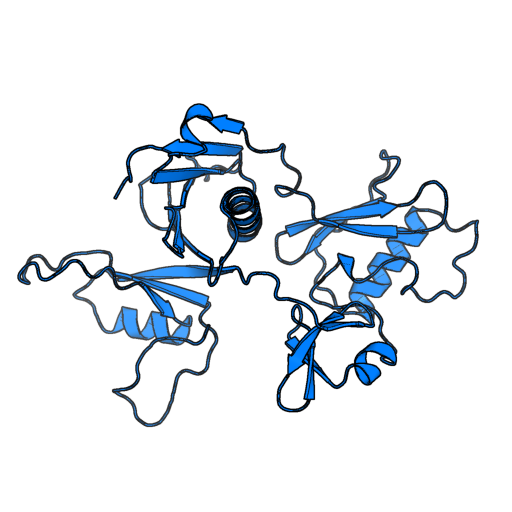1580 N N . TYR A 1 200 ? -11.059 -2.111 -6.888 1.00 85.25 200 TYR A N 1
ATOM 1581 C CA . TYR A 1 200 ? -12.491 -1.924 -6.683 1.00 85.25 200 TYR A CA 1
ATOM 1582 C C . TYR A 1 200 ? -12.872 -0.455 -6.932 1.00 85.25 200 TYR A C 1
ATOM 1584 O O . TYR A 1 200 ? -11.996 0.414 -6.899 1.00 85.25 200 TYR A O 1
ATOM 1592 N N . PRO A 1 201 ? -14.159 -0.155 -7.195 1.00 88.56 201 PRO A N 1
ATOM 1593 C CA . PRO A 1 201 ? -14.635 1.222 -7.304 1.00 88.56 201 PRO A CA 1
ATOM 1594 C C . PRO A 1 201 ? -14.255 2.067 -6.085 1.00 88.56 201 PRO A C 1
ATOM 1596 O O . PRO A 1 201 ? -14.024 1.534 -5.001 1.00 88.56 201 PRO A O 1
ATOM 1599 N N . ALA A 1 202 ? -14.206 3.390 -6.249 1.00 88.75 202 ALA A N 1
ATOM 1600 C CA . ALA A 1 202 ? -14.072 4.281 -5.102 1.00 88.75 202 ALA A CA 1
ATOM 1601 C C . ALA A 1 202 ? -15.216 4.010 -4.104 1.00 88.75 202 ALA A C 1
ATOM 1603 O O . ALA A 1 202 ? -16.346 3.795 -4.554 1.00 88.75 202 ALA A O 1
ATOM 1604 N N . PRO A 1 203 ? -14.950 4.010 -2.786 1.00 91.19 203 PRO A N 1
ATOM 1605 C CA . PRO A 1 203 ? -15.983 3.673 -1.821 1.00 91.19 203 PRO A CA 1
ATOM 1606 C C . PRO A 1 203 ? -17.171 4.641 -1.860 1.00 91.19 203 PRO A C 1
ATOM 1608 O O . PRO A 1 203 ? -16.982 5.853 -2.015 1.00 91.19 203 PRO A O 1
ATOM 1611 N N . GLU A 1 204 ? -18.380 4.129 -1.643 1.00 93.62 204 GLU A N 1
ATOM 1612 C CA . GLU A 1 204 ? -19.572 4.959 -1.485 1.00 93.62 204 GLU A CA 1
ATOM 1613 C C . GLU A 1 204 ? -19.510 5.735 -0.160 1.00 93.62 204 GLU A C 1
ATOM 1615 O O . GLU A 1 204 ? -19.131 5.205 0.888 1.00 93.62 204 GLU A O 1
ATOM 1620 N N . LEU A 1 205 ? -19.869 7.020 -0.197 1.00 94.00 205 LEU A N 1
ATOM 1621 C CA . LEU A 1 205 ? -19.919 7.863 0.995 1.00 94.00 205 LEU A CA 1
ATOM 1622 C C . LEU A 1 205 ? -21.342 7.890 1.554 1.00 94.00 205 LEU A C 1
ATOM 1624 O O . LEU A 1 205 ? -22.243 8.460 0.941 1.00 94.00 205 LEU A O 1
ATOM 1628 N N . ILE A 1 206 ? -21.525 7.343 2.753 1.00 93.88 206 ILE A N 1
ATOM 1629 C CA . ILE A 1 206 ? -22.804 7.322 3.464 1.00 93.88 206 ILE A CA 1
ATOM 1630 C C . ILE A 1 206 ? -22.826 8.432 4.520 1.00 93.88 206 ILE A C 1
ATOM 1632 O O . ILE A 1 206 ? -21.927 8.534 5.361 1.00 93.88 206 ILE A O 1
ATOM 1636 N N . ASN A 1 207 ? -23.889 9.239 4.495 1.00 92.50 207 ASN A N 1
ATOM 1637 C CA . ASN A 1 207 ? -24.046 10.492 5.246 1.00 92.50 207 ASN A CA 1
ATOM 1638 C C . ASN A 1 207 ? -22.919 11.519 4.975 1.00 92.50 207 ASN A C 1
ATOM 1640 O O . ASN A 1 207 ? -22.256 11.982 5.915 1.00 92.50 207 ASN A O 1
ATOM 1644 N N . PRO A 1 208 ? -22.645 11.867 3.702 1.00 92.75 208 PRO A N 1
ATOM 1645 C CA . PRO A 1 208 ? -21.554 12.772 3.334 1.00 92.75 208 PRO A CA 1
ATOM 1646 C C . PRO A 1 208 ? -21.683 14.175 3.950 1.00 92.75 208 PRO A C 1
ATOM 1648 O O . PRO A 1 208 ? -20.680 14.869 4.108 1.00 92.75 208 PRO A O 1
ATOM 1651 N N . GLU A 1 209 ? -22.879 14.594 4.368 1.00 91.81 209 GLU A N 1
ATOM 1652 C CA . GLU A 1 209 ? -23.115 15.844 5.097 1.00 91.81 209 GLU A CA 1
ATOM 1653 C C . GLU A 1 209 ? -22.355 15.924 6.434 1.00 91.81 209 GLU A C 1
ATOM 1655 O O . GLU A 1 209 ? -22.074 17.019 6.923 1.00 91.81 209 GLU A O 1
ATOM 1660 N N . TYR A 1 210 ? -21.964 14.782 7.011 1.00 88.50 210 TYR A N 1
ATOM 1661 C CA . TYR A 1 210 ? -21.161 14.720 8.233 1.00 88.50 210 TYR A CA 1
ATOM 1662 C C . TYR A 1 210 ? -19.659 14.571 7.969 1.00 88.50 210 TYR A C 1
ATOM 1664 O O . TYR A 1 210 ? -18.891 14.488 8.927 1.00 88.50 210 TYR A O 1
ATOM 1672 N N . ALA A 1 211 ? -19.197 14.592 6.714 1.00 85.62 211 ALA A N 1
ATOM 1673 C CA . ALA A 1 211 ? -17.789 14.375 6.364 1.00 85.62 211 ALA A CA 1
ATOM 1674 C C . ALA A 1 211 ? -16.809 15.361 7.030 1.00 85.62 211 ALA A C 1
ATOM 1676 O O . ALA A 1 211 ? -15.632 15.048 7.177 1.00 85.62 211 ALA A O 1
ATOM 1677 N N . GLN A 1 212 ? -17.287 16.527 7.475 1.00 84.06 212 GLN A N 1
ATOM 1678 C CA . GLN A 1 212 ? -16.482 17.523 8.197 1.00 84.06 212 GLN A CA 1
ATOM 1679 C C . GLN A 1 212 ? -16.696 17.520 9.721 1.00 84.06 212 GLN A C 1
ATOM 1681 O O . GLN A 1 212 ? -15.938 18.155 10.445 1.00 84.06 212 GLN A O 1
ATOM 1686 N N . THR A 1 213 ? -17.730 16.842 10.230 1.00 86.62 213 THR A N 1
ATOM 1687 C CA . THR A 1 213 ? -18.142 16.906 11.652 1.00 86.62 213 THR A CA 1
ATOM 1688 C C . THR A 1 213 ? -18.261 15.538 12.324 1.00 86.62 213 THR A C 1
ATOM 1690 O O . THR A 1 213 ? -18.662 15.441 13.489 1.00 86.62 213 THR A O 1
ATOM 1693 N N . TYR A 1 214 ? -17.924 14.467 11.606 1.00 87.88 214 TYR A N 1
ATOM 1694 C CA . TYR A 1 214 ? -17.982 13.105 12.111 1.00 87.88 214 TYR A CA 1
ATOM 1695 C C . TYR A 1 214 ? -17.104 12.930 13.356 1.00 87.88 214 TYR A C 1
ATOM 1697 O O . TYR A 1 214 ? -16.023 13.501 13.495 1.00 87.88 214 TYR A O 1
ATOM 1705 N N . ARG A 1 215 ? -17.574 12.086 14.272 1.00 88.25 215 ARG A N 1
ATOM 1706 C CA . ARG A 1 215 ? -16.802 11.618 15.429 1.00 88.25 215 ARG A CA 1
ATOM 1707 C C . ARG A 1 215 ? -16.160 10.258 15.186 1.00 88.25 215 ARG A C 1
ATOM 1709 O O . ARG A 1 215 ? -15.256 9.887 15.924 1.00 88.25 215 ARG A O 1
ATOM 1716 N N . GLN A 1 216 ? -16.639 9.510 14.197 1.00 90.06 216 GLN A N 1
ATOM 1717 C CA . GLN A 1 216 ? -16.115 8.207 13.803 1.00 90.06 216 GLN A CA 1
ATOM 1718 C C . GLN A 1 216 ? -16.433 7.943 12.323 1.00 90.06 216 GLN A C 1
ATOM 1720 O O . GLN A 1 216 ? -17.462 8.397 11.822 1.00 90.06 216 GLN A O 1
ATOM 1725 N N . VAL A 1 217 ? -15.553 7.219 11.633 1.00 92.69 217 VAL A N 1
ATOM 1726 C CA . VAL A 1 217 ? -15.806 6.642 10.304 1.00 92.69 217 VAL A CA 1
ATOM 1727 C C . VAL A 1 217 ? -15.787 5.130 10.431 1.00 92.69 217 VAL A C 1
ATOM 1729 O O . VAL A 1 217 ? -14.852 4.577 11.017 1.00 92.69 217 VAL A O 1
ATOM 1732 N N . ALA A 1 218 ? -16.802 4.475 9.875 1.00 93.25 218 ALA A N 1
ATOM 1733 C CA . ALA A 1 218 ? -16.819 3.029 9.703 1.00 93.25 218 ALA A CA 1
ATOM 1734 C C . ALA A 1 218 ? -16.540 2.671 8.237 1.00 93.25 218 ALA A C 1
ATOM 1736 O O . ALA A 1 218 ? -17.221 3.167 7.341 1.00 93.25 218 ALA A O 1
ATOM 1737 N N . PHE A 1 219 ? -15.559 1.802 8.008 1.00 94.12 219 PHE A N 1
ATOM 1738 C CA . PHE A 1 219 ? -15.193 1.261 6.699 1.00 94.12 219 PHE A CA 1
ATOM 1739 C C . PHE A 1 219 ? -15.793 -0.135 6.564 1.00 94.12 219 PHE A C 1
ATOM 1741 O O . PHE A 1 219 ? -15.445 -1.017 7.352 1.00 94.12 219 PHE A O 1
ATOM 1748 N N . HIS A 1 220 ? -16.662 -0.346 5.579 1.00 92.38 220 HIS A N 1
ATOM 1749 C CA . HIS A 1 220 ? -17.177 -1.672 5.226 1.00 92.38 220 HIS A CA 1
ATOM 1750 C C . HIS A 1 220 ? -16.401 -2.220 4.035 1.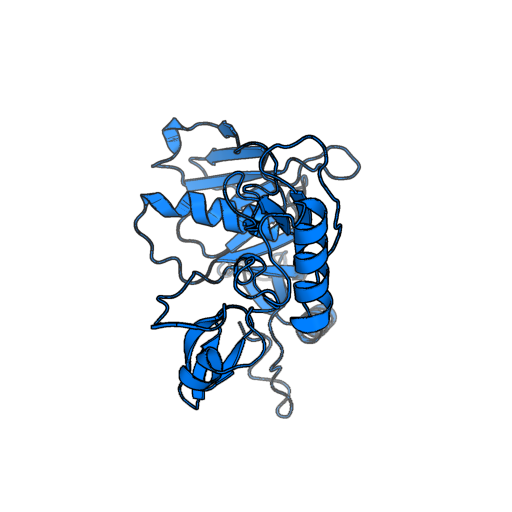00 92.38 220 HIS A C 1
ATOM 1752 O O . HIS A 1 220 ? -16.047 -1.466 3.137 1.00 92.38 220 HIS A O 1
ATOM 1758 N N . PHE A 1 221 ? -16.107 -3.519 4.024 1.00 90.94 221 PHE A N 1
ATOM 1759 C CA . PHE A 1 221 ? -15.259 -4.132 2.998 1.00 90.94 221 PHE A CA 1
ATOM 1760 C C . PHE A 1 221 ? -16.084 -4.929 1.987 1.00 90.94 221 PHE A C 1
ATOM 1762 O O . PHE A 1 221 ? -17.049 -5.594 2.362 1.00 90.94 221 PHE A O 1
ATOM 1769 N N . HIS A 1 222 ? -15.661 -4.937 0.718 1.00 84.69 222 HIS A N 1
ATOM 1770 C CA . HIS A 1 222 ? -16.328 -5.706 -0.343 1.00 84.69 222 HIS A CA 1
ATOM 1771 C C . HIS A 1 222 ? -16.321 -7.224 -0.090 1.00 84.69 222 HIS A C 1
ATOM 1773 O O . HIS A 1 222 ? -17.182 -7.944 -0.593 1.00 84.69 222 HIS A O 1
ATOM 1779 N N . THR A 1 223 ? -15.352 -7.734 0.673 1.00 71.75 223 THR A N 1
ATOM 1780 C CA . THR A 1 223 ? -15.233 -9.162 0.975 1.00 71.75 223 THR A CA 1
ATOM 1781 C C . THR A 1 223 ? -15.935 -9.510 2.293 1.00 71.75 223 THR A C 1
ATOM 1783 O O . THR A 1 223 ? -15.497 -9.151 3.389 1.00 71.75 223 THR A O 1
ATOM 1786 N N . GLY A 1 224 ? -17.042 -10.251 2.190 1.00 57.25 224 GLY A N 1
ATOM 1787 C CA . GLY A 1 224 ? -17.701 -10.882 3.336 1.00 57.25 224 GLY A CA 1
ATOM 1788 C C . GLY A 1 224 ? -16.925 -12.101 3.850 1.00 57.25 224 GLY A C 1
ATOM 1789 O O . GLY A 1 224 ? -16.143 -12.714 3.122 1.00 57.25 224 GLY A O 1
ATOM 1790 N N . ASN A 1 225 ? -17.144 -12.486 5.110 1.00 57.50 225 ASN A N 1
ATOM 1791 C CA . ASN A 1 225 ? -16.702 -13.798 5.601 1.00 57.50 225 ASN A CA 1
ATOM 1792 C C . ASN A 1 225 ? -17.559 -14.920 4.968 1.00 57.50 225 ASN A C 1
ATOM 1794 O O . ASN A 1 225 ? -18.556 -14.639 4.306 1.00 57.50 225 ASN A O 1
ATOM 1798 N N . TYR A 1 226 ? -17.222 -16.193 5.223 1.00 46.81 226 TYR A N 1
ATOM 1799 C CA . TYR A 1 226 ? -17.915 -17.391 4.698 1.00 46.81 226 TYR A CA 1
ATOM 1800 C C . TYR A 1 226 ? -19.460 -17.397 4.822 1.00 46.81 226 TYR A C 1
ATOM 1802 O O . TYR A 1 226 ? -20.112 -18.155 4.113 1.00 46.81 226 TYR A O 1
ATOM 1810 N N . ASN A 1 227 ? -20.048 -16.536 5.664 1.00 50.84 227 ASN A N 1
ATOM 1811 C CA . ASN A 1 227 ? -21.494 -16.428 5.900 1.00 50.84 227 ASN A CA 1
ATOM 1812 C C . ASN A 1 227 ? -22.128 -15.123 5.367 1.00 50.84 227 ASN A C 1
ATOM 1814 O O . ASN A 1 227 ? -23.221 -14.761 5.793 1.00 50.84 227 ASN A O 1
ATOM 1818 N N . GLY A 1 228 ? -21.440 -14.358 4.513 1.00 57.16 228 GLY A N 1
ATOM 1819 C CA . GLY A 1 228 ? -21.946 -13.088 3.963 1.00 57.16 228 GLY A CA 1
ATOM 1820 C C . GLY A 1 228 ? -21.934 -11.903 4.940 1.00 57.16 228 GLY A C 1
ATOM 1821 O O . GLY A 1 228 ? -22.206 -10.775 4.544 1.00 57.16 228 GLY A O 1
ATOM 1822 N N . ALA A 1 229 ? -21.574 -12.129 6.204 1.00 63.44 229 ALA A N 1
ATOM 1823 C CA . ALA A 1 229 ? -21.426 -11.071 7.190 1.00 63.44 229 ALA A CA 1
ATOM 1824 C C . ALA A 1 229 ? -20.143 -10.256 6.927 1.00 63.44 229 ALA A C 1
ATOM 1826 O O . ALA A 1 229 ? -19.053 -10.820 6.760 1.00 63.44 229 ALA A O 1
ATOM 1827 N N . MET A 1 230 ? -20.286 -8.929 6.875 1.00 75.00 230 MET A N 1
ATOM 1828 C CA . MET A 1 230 ? -19.208 -8.007 6.517 1.00 75.00 230 MET A CA 1
ATOM 1829 C C . MET A 1 230 ? -18.394 -7.603 7.743 1.00 75.00 230 MET A C 1
ATOM 1831 O O . MET A 1 230 ? -18.935 -7.159 8.756 1.00 75.00 230 MET A O 1
ATOM 1835 N N . ASN A 1 231 ? -17.073 -7.753 7.645 1.00 85.25 231 ASN A N 1
ATOM 1836 C CA . ASN A 1 231 ? -16.179 -7.104 8.597 1.00 85.25 231 ASN A CA 1
ATOM 1837 C C . ASN A 1 231 ? -16.296 -5.588 8.413 1.00 85.25 231 ASN A C 1
ATOM 1839 O O . ASN A 1 231 ? -16.593 -5.112 7.316 1.00 85.25 231 ASN A O 1
ATOM 1843 N N . PHE A 1 232 ? -16.002 -4.838 9.465 1.00 90.81 232 PHE A N 1
ATOM 1844 C CA . PHE A 1 232 ? -15.918 -3.387 9.384 1.00 90.81 232 PHE A CA 1
ATOM 1845 C C . PHE A 1 232 ? -14.746 -2.892 10.217 1.00 90.81 232 PHE A C 1
ATOM 1847 O O . PHE A 1 232 ? -14.362 -3.524 11.203 1.00 90.81 232 PHE A O 1
ATOM 1854 N N . ALA A 1 233 ? -14.150 -1.778 9.816 1.00 92.88 233 ALA A N 1
ATOM 1855 C CA . ALA A 1 233 ? -13.121 -1.113 10.595 1.00 92.88 233 ALA A CA 1
ATOM 1856 C C . ALA A 1 233 ? -13.628 0.239 11.087 1.00 92.88 233 ALA A C 1
ATOM 1858 O O . ALA A 1 233 ? -14.377 0.899 10.376 1.00 92.88 233 ALA A O 1
ATOM 1859 N N . CYS A 1 234 ? -13.216 0.666 12.278 1.00 92.00 234 CYS A N 1
ATOM 1860 C CA . CYS A 1 234 ? -13.571 1.985 12.799 1.00 92.00 234 CYS A CA 1
ATOM 1861 C C . CYS A 1 234 ? -12.334 2.854 12.983 1.00 92.00 234 CYS A C 1
ATOM 1863 O O . CYS A 1 234 ? -11.352 2.425 13.594 1.00 92.00 234 CYS A O 1
ATOM 1865 N N . TYR A 1 235 ? -12.432 4.095 12.516 1.00 90.56 235 TYR A N 1
ATOM 1866 C CA . TYR A 1 235 ? -11.476 5.165 12.764 1.00 90.56 235 TYR A CA 1
ATOM 1867 C C . TYR A 1 235 ? -12.141 6.292 13.551 1.00 90.56 235 TYR A C 1
ATOM 1869 O O . TYR A 1 235 ? -13.208 6.776 13.178 1.00 90.56 235 TYR A O 1
ATOM 1877 N N . THR A 1 236 ? -11.491 6.735 14.621 1.00 87.12 236 THR A N 1
ATOM 1878 C CA . THR A 1 236 ? -11.925 7.883 15.422 1.00 87.12 236 THR A CA 1
ATOM 1879 C C . THR A 1 236 ? -10.880 8.991 15.271 1.00 87.12 236 THR A C 1
ATOM 1881 O O . THR A 1 236 ? -9.720 8.747 15.612 1.00 87.12 236 THR A O 1
ATOM 1884 N N . PRO A 1 237 ? -11.243 10.200 14.802 1.00 82.12 237 PRO A N 1
ATOM 1885 C CA . PRO A 1 237 ? -10.322 11.332 14.746 1.00 82.12 237 PRO A CA 1
ATOM 1886 C C . PRO A 1 237 ? -9.592 11.568 16.069 1.00 82.12 237 PRO A C 1
ATOM 1888 O O . PRO A 1 237 ? -10.188 11.504 17.145 1.00 82.12 237 PRO A O 1
ATOM 1891 N N . GLY A 1 238 ? -8.285 11.816 15.988 1.00 76.12 238 GLY A N 1
ATOM 1892 C CA . GLY A 1 238 ? -7.412 11.980 17.155 1.00 76.12 238 GLY A CA 1
ATOM 1893 C C . GLY A 1 238 ? -6.966 10.671 17.822 1.00 76.12 238 GLY A C 1
ATOM 1894 O O . GLY A 1 238 ? -6.159 10.714 18.747 1.00 76.12 238 GLY A O 1
ATOM 1895 N N . CYS A 1 239 ? -7.447 9.510 17.366 1.00 79.31 239 CYS A N 1
ATOM 1896 C CA . CYS A 1 239 ? -6.910 8.205 17.754 1.00 79.31 239 CYS A CA 1
ATOM 1897 C C . CYS A 1 239 ? -5.942 7.688 16.681 1.00 79.31 239 CYS A C 1
ATOM 1899 O O . CYS A 1 239 ? -6.206 7.809 15.488 1.00 79.31 239 CYS A O 1
ATOM 1901 N N . GLU A 1 240 ? -4.838 7.073 17.109 1.00 80.94 240 GLU A N 1
ATOM 1902 C CA . GLU A 1 240 ? -3.839 6.493 16.195 1.00 80.94 240 GLU A CA 1
ATOM 1903 C C . GLU A 1 240 ? -4.268 5.134 15.626 1.00 80.94 240 GLU A C 1
ATOM 1905 O O . GLU A 1 240 ? -3.717 4.679 14.631 1.00 80.94 240 GLU A O 1
ATOM 1910 N N . ASP A 1 241 ? -5.225 4.457 16.258 1.00 87.12 241 ASP A N 1
ATOM 1911 C CA . ASP A 1 241 ? -5.577 3.078 15.927 1.00 87.12 241 ASP A CA 1
ATOM 1912 C C . ASP A 1 241 ? -6.889 3.015 15.129 1.00 87.12 241 ASP A C 1
ATOM 1914 O O . ASP A 1 241 ? -7.937 3.473 15.588 1.00 87.12 241 ASP A O 1
ATOM 1918 N N . VAL A 1 242 ? -6.838 2.380 13.956 1.00 90.62 242 VAL A N 1
ATOM 1919 C CA . VAL A 1 242 ? -8.004 1.891 13.214 1.00 90.62 242 VAL A CA 1
ATOM 1920 C C . VAL A 1 242 ? -8.205 0.423 13.566 1.00 90.62 242 VAL A C 1
ATOM 1922 O O . VAL A 1 242 ? -7.307 -0.404 13.394 1.00 90.62 242 VAL A O 1
ATOM 1925 N N . ILE A 1 243 ? -9.386 0.080 14.069 1.00 90.19 243 ILE A N 1
ATOM 1926 C CA . ILE A 1 243 ? -9.657 -1.256 14.605 1.00 90.19 243 ILE A CA 1
ATOM 1927 C C . ILE A 1 243 ? -10.563 -2.005 13.636 1.00 90.19 243 ILE A C 1
ATOM 1929 O O . ILE A 1 243 ? -11.666 -1.545 13.368 1.00 90.19 243 ILE A O 1
ATOM 1933 N N . LEU A 1 244 ? -10.108 -3.158 13.141 1.00 90.75 244 LEU A N 1
ATOM 1934 C CA . LEU A 1 244 ? -10.911 -4.078 12.339 1.00 90.75 244 LEU A CA 1
ATOM 1935 C C . LEU A 1 244 ? -11.702 -5.005 13.262 1.00 90.75 244 LEU A C 1
ATOM 1937 O O . LEU A 1 244 ? -11.124 -5.656 14.138 1.00 90.75 244 LEU A O 1
ATOM 1941 N N . TYR A 1 245 ? -13.001 -5.122 13.023 1.00 87.19 245 TYR A N 1
ATOM 1942 C CA . TYR A 1 245 ? -13.926 -5.958 13.772 1.00 87.19 245 TYR A CA 1
ATOM 1943 C C . TYR A 1 245 ? -14.505 -7.072 12.901 1.00 87.19 245 TYR A C 1
ATOM 1945 O O . TYR A 1 245 ? -14.733 -6.911 11.701 1.00 87.19 245 TYR A O 1
ATOM 1953 N N . TYR A 1 246 ? -14.768 -8.206 13.541 1.00 81.94 246 TYR A N 1
ATOM 1954 C CA . TYR A 1 246 ? -15.733 -9.177 13.052 1.00 81.94 246 TYR A CA 1
ATOM 1955 C C . TYR A 1 246 ? -17.153 -8.585 13.106 1.00 81.94 246 TYR A C 1
ATOM 1957 O O . TYR A 1 246 ? -17.400 -7.702 13.935 1.00 81.94 246 TYR A O 1
ATOM 1965 N N . PRO A 1 247 ? -18.097 -9.100 12.299 1.00 76.81 247 PRO A N 1
ATOM 1966 C CA . PRO A 1 247 ? -19.505 -8.700 12.353 1.00 76.81 247 PRO A CA 1
ATOM 1967 C C . PRO A 1 247 ? -20.101 -8.750 13.769 1.00 76.81 247 PRO A C 1
ATOM 1969 O O . PRO A 1 247 ? -20.898 -7.901 14.150 1.00 76.81 247 PRO A O 1
ATOM 1972 N N . GLU A 1 248 ? -19.663 -9.709 14.586 1.00 73.38 248 GLU A N 1
ATOM 1973 C CA . GLU A 1 248 ? -20.101 -9.907 15.971 1.00 73.38 248 GLU A CA 1
ATOM 1974 C C . GLU A 1 248 ? -19.436 -8.933 16.972 1.00 73.38 248 GLU A C 1
ATOM 1976 O O . GLU A 1 248 ? -19.545 -9.112 18.185 1.00 73.38 248 GLU A O 1
ATOM 1981 N N . GLY A 1 249 ? -18.701 -7.922 16.492 1.00 73.94 249 GLY A N 1
ATOM 1982 C CA . GLY A 1 249 ? -18.076 -6.868 17.303 1.00 73.94 249 GLY A CA 1
ATOM 1983 C C . GLY A 1 249 ? -16.732 -7.245 17.934 1.00 73.94 249 GLY A C 1
ATOM 1984 O O . GLY A 1 249 ? -16.139 -6.465 18.677 1.00 73.94 249 GLY A O 1
ATOM 1985 N N . GLN A 1 250 ? -16.206 -8.435 17.646 1.00 79.56 250 GLN A N 1
ATOM 1986 C CA . GLN A 1 250 ? -14.904 -8.856 18.157 1.00 79.56 250 GLN A CA 1
ATOM 1987 C C . GLN A 1 250 ? -13.751 -8.230 17.365 1.00 79.56 250 GLN A C 1
ATOM 1989 O O . GLN A 1 250 ? -13.739 -8.302 16.141 1.00 79.56 250 GLN A O 1
ATOM 1994 N N . THR A 1 251 ? -12.718 -7.704 18.031 1.00 83.81 251 THR A N 1
ATOM 1995 C CA . THR A 1 251 ? -11.537 -7.181 17.323 1.00 83.81 251 THR A CA 1
ATOM 1996 C C . THR A 1 251 ? -10.772 -8.286 16.594 1.00 83.81 251 THR A C 1
ATOM 1998 O O . THR A 1 251 ? -10.373 -9.288 17.193 1.00 83.81 251 THR A O 1
ATOM 2001 N N . ARG A 1 252 ? -10.533 -8.078 15.300 1.00 85.25 252 ARG A N 1
ATOM 2002 C CA . ARG A 1 252 ? -9.824 -8.985 14.398 1.00 85.25 252 ARG A CA 1
ATOM 2003 C C . ARG A 1 252 ? -8.376 -8.571 14.169 1.00 85.25 252 ARG A C 1
ATOM 2005 O O . ARG A 1 252 ? -7.518 -9.444 14.199 1.00 85.25 252 ARG A O 1
ATOM 2012 N N . ALA A 1 253 ? -8.118 -7.286 13.946 1.00 88.75 253 ALA A N 1
ATOM 2013 C CA . ALA A 1 253 ? -6.791 -6.723 13.693 1.00 88.75 253 ALA A CA 1
ATOM 2014 C C . ALA A 1 253 ? -6.783 -5.225 14.029 1.00 88.75 253 ALA A C 1
ATOM 2016 O O . ALA A 1 253 ? -7.844 -4.615 14.181 1.00 88.75 253 ALA A O 1
ATOM 2017 N N . VAL A 1 254 ? -5.596 -4.633 14.137 1.00 89.88 254 VAL A N 1
ATOM 2018 C CA . VAL A 1 254 ? -5.433 -3.186 14.326 1.00 89.88 254 VAL A CA 1
ATOM 2019 C C . VAL A 1 254 ? -4.448 -2.640 13.304 1.00 89.88 254 VAL A C 1
ATOM 2021 O O . VAL A 1 254 ? -3.414 -3.250 13.045 1.00 89.88 254 VAL A O 1
ATOM 2024 N N . LEU A 1 255 ? -4.768 -1.484 12.738 1.00 90.94 255 LEU A N 1
ATOM 2025 C CA . LEU A 1 255 ? -3.883 -0.666 11.929 1.00 90.94 255 LEU A CA 1
ATOM 2026 C C . LEU A 1 255 ? -3.534 0.563 12.758 1.00 90.94 255 LEU A C 1
ATOM 2028 O O . LEU A 1 255 ? -4.395 1.388 13.045 1.00 90.94 255 LEU A O 1
ATOM 2032 N N . ARG A 1 256 ? -2.267 0.681 13.138 1.00 87.56 256 ARG A N 1
ATOM 2033 C CA . ARG A 1 256 ? -1.745 1.857 13.815 1.00 87.56 256 ARG A CA 1
ATOM 2034 C C . ARG A 1 256 ? -1.210 2.842 12.799 1.00 87.56 256 ARG A C 1
ATOM 2036 O O . ARG A 1 256 ? -0.301 2.528 12.034 1.00 87.56 256 ARG A O 1
ATOM 2043 N N . ILE A 1 257 ? -1.750 4.039 12.842 1.00 82.62 257 ILE A N 1
ATOM 2044 C CA . ILE A 1 257 ? -1.375 5.167 12.023 1.00 82.62 257 ILE A CA 1
ATOM 2045 C C . ILE A 1 257 ? -0.640 6.165 12.922 1.00 82.62 257 ILE A C 1
ATOM 2047 O O . ILE A 1 257 ? -1.242 6.980 13.617 1.00 82.62 257 ILE A O 1
ATOM 2051 N N . SER A 1 258 ? 0.688 6.068 12.946 1.00 69.94 258 SER A N 1
ATOM 2052 C CA . SER A 1 258 ? 1.525 6.942 13.772 1.00 69.94 258 SER A CA 1
ATOM 2053 C C . SER A 1 258 ? 1.902 8.216 13.018 1.00 69.94 258 SER A C 1
ATOM 2055 O O . SER A 1 258 ? 2.327 8.140 11.871 1.00 69.94 258 SER A O 1
ATOM 2057 N N . GLY A 1 259 ? 1.830 9.381 13.668 1.00 58.75 259 GLY A N 1
ATOM 2058 C CA . GLY A 1 259 ? 2.459 10.609 13.163 1.00 58.75 259 GLY A CA 1
ATOM 2059 C C . GLY A 1 259 ? 1.777 11.292 11.970 1.00 58.75 259 GLY A C 1
ATOM 2060 O O . GLY A 1 259 ? 2.447 12.035 11.253 1.00 58.75 259 GLY A O 1
ATOM 2061 N N . LEU A 1 260 ? 0.474 11.081 11.743 1.00 57.50 260 LEU A N 1
ATOM 2062 C CA . LEU A 1 260 ? -0.293 11.929 10.821 1.00 57.50 260 LEU A CA 1
ATOM 2063 C C . LEU A 1 260 ? -0.456 13.341 11.424 1.00 57.50 260 LEU A C 1
ATOM 2065 O O . LEU A 1 260 ? -1.455 13.643 12.065 1.00 57.50 260 LEU A O 1
ATOM 2069 N N . ASN A 1 261 ? 0.530 14.213 11.211 1.00 52.00 261 ASN A N 1
ATOM 2070 C CA . ASN A 1 261 ? 0.405 15.661 11.399 1.00 52.00 261 ASN A CA 1
ATOM 2071 C C . ASN A 1 261 ? 0.075 16.288 10.036 1.00 52.00 261 ASN A C 1
ATOM 2073 O O . ASN A 1 261 ? 0.959 16.842 9.386 1.00 52.00 261 ASN A O 1
ATOM 2077 N N . PHE A 1 262 ? -1.163 16.149 9.557 1.00 50.56 262 PHE A N 1
ATOM 2078 C CA . PHE A 1 262 ? -1.573 16.705 8.261 1.00 50.56 262 PHE A CA 1
ATOM 2079 C C . PHE A 1 262 ? -2.744 17.684 8.417 1.00 50.56 262 PHE A C 1
ATOM 2081 O O . PHE A 1 262 ? -3.580 17.486 9.300 1.00 50.56 262 PHE A O 1
ATOM 2088 N N . PRO A 1 263 ? -2.825 18.739 7.581 1.00 49.66 263 PRO A N 1
ATOM 2089 C CA . PRO A 1 263 ? -3.996 19.610 7.531 1.00 49.66 263 PRO A CA 1
ATOM 2090 C C . PRO A 1 263 ? -5.257 18.804 7.173 1.00 49.66 263 PRO A C 1
ATOM 2092 O O . PRO A 1 263 ? -5.209 17.868 6.376 1.00 49.66 263 PRO A O 1
ATOM 2095 N N . GLU A 1 264 ? -6.385 19.176 7.780 1.00 56.81 264 GLU A N 1
ATOM 2096 C CA . GLU A 1 264 ? -7.601 18.357 7.942 1.00 56.81 264 GLU A CA 1
ATOM 2097 C C . GLU A 1 264 ? -8.200 17.769 6.645 1.00 56.81 264 GLU A C 1
ATOM 2099 O O . GLU A 1 264 ? -8.873 16.741 6.694 1.00 56.81 264 GLU A O 1
ATOM 2104 N N . SER A 1 265 ? -7.937 18.360 5.474 1.00 49.00 265 SER A N 1
ATOM 2105 C CA . SER A 1 265 ? -8.579 17.979 4.208 1.00 49.00 265 SER A CA 1
ATOM 2106 C C . SER A 1 265 ? -8.004 16.732 3.520 1.00 49.00 265 SER A C 1
ATOM 2108 O O . SER A 1 265 ? -8.714 16.106 2.736 1.00 49.00 265 SER A O 1
ATOM 2110 N N . THR A 1 266 ? -6.761 16.323 3.802 1.00 61.25 266 THR A N 1
ATOM 2111 C CA . THR A 1 266 ? -6.140 15.127 3.181 1.00 61.25 266 THR A CA 1
ATOM 2112 C C . THR A 1 266 ? -6.146 13.897 4.086 1.00 61.25 266 THR A C 1
ATOM 2114 O O . THR A 1 266 ? -5.765 12.804 3.660 1.00 61.25 266 THR A O 1
ATOM 2117 N N . HIS A 1 267 ? -6.611 14.054 5.326 1.00 76.38 267 HIS A N 1
ATOM 2118 C CA . HIS A 1 267 ? -6.480 13.040 6.363 1.00 76.38 267 HIS A CA 1
ATOM 2119 C C . HIS A 1 267 ? -7.273 11.770 6.049 1.00 76.38 267 HIS A C 1
ATOM 2121 O O . HIS A 1 267 ? -6.730 10.669 6.089 1.00 76.38 267 HIS A O 1
ATOM 2127 N N . LEU A 1 268 ? -8.543 11.918 5.668 1.00 82.75 268 LEU A N 1
ATOM 2128 C CA . LEU A 1 268 ? -9.409 10.767 5.439 1.00 82.75 268 LEU A CA 1
ATOM 2129 C C . LEU A 1 268 ? -8.986 9.955 4.214 1.00 82.75 268 LEU A C 1
ATOM 2131 O O . LEU A 1 268 ? -8.982 8.737 4.290 1.00 82.75 268 LEU A O 1
ATOM 2135 N N . ALA A 1 269 ? -8.576 10.600 3.118 1.00 83.50 269 ALA A N 1
ATOM 2136 C CA . ALA A 1 269 ? -8.124 9.892 1.920 1.00 83.50 269 ALA A CA 1
ATOM 2137 C C . ALA A 1 269 ? -6.901 9.003 2.208 1.00 83.50 269 ALA A C 1
ATOM 2139 O O . ALA A 1 269 ? -6.865 7.847 1.794 1.00 83.50 269 ALA A O 1
ATOM 2140 N N . GLN A 1 270 ? -5.934 9.510 2.983 1.00 81.75 270 GLN A N 1
ATOM 2141 C CA . GLN A 1 270 ? -4.763 8.731 3.398 1.00 81.75 270 GLN A CA 1
ATOM 2142 C C . GLN A 1 270 ? -5.125 7.601 4.364 1.00 81.75 270 GLN A C 1
ATOM 2144 O O . GLN A 1 270 ? -4.599 6.498 4.237 1.00 81.75 270 GLN A O 1
ATOM 2149 N N . VAL A 1 271 ? -6.025 7.856 5.322 1.00 87.44 271 VAL A N 1
ATOM 2150 C CA . VAL A 1 271 ? -6.523 6.817 6.236 1.00 87.44 271 VAL A CA 1
ATOM 2151 C C . VAL A 1 271 ? -7.238 5.723 5.445 1.00 87.44 271 VAL A C 1
ATOM 2153 O O . VAL A 1 271 ? -6.963 4.550 5.675 1.00 87.44 271 VAL A O 1
ATOM 2156 N N . THR A 1 272 ? -8.096 6.082 4.488 1.00 89.44 272 THR A N 1
ATOM 2157 C CA . THR A 1 272 ? -8.779 5.128 3.608 1.00 89.44 272 THR A CA 1
ATOM 2158 C C . THR A 1 272 ? -7.775 4.303 2.820 1.00 89.44 272 THR A C 1
ATOM 2160 O O . THR A 1 272 ? -7.871 3.083 2.839 1.00 89.44 272 THR A O 1
ATOM 2163 N N . ASP A 1 273 ? -6.771 4.923 2.196 1.00 85.12 273 ASP A N 1
ATOM 2164 C CA . ASP A 1 273 ? -5.743 4.188 1.450 1.00 85.12 273 ASP A CA 1
ATOM 2165 C C . ASP A 1 273 ? -4.957 3.223 2.357 1.00 85.12 273 ASP A C 1
ATOM 2167 O O . ASP A 1 273 ? -4.771 2.050 2.024 1.00 85.12 273 ASP A O 1
ATOM 2171 N N . ALA A 1 274 ? -4.585 3.671 3.561 1.00 87.06 274 ALA A N 1
ATOM 2172 C CA . ALA A 1 274 ? -3.924 2.838 4.561 1.00 87.06 274 ALA A CA 1
ATOM 2173 C C . ALA A 1 274 ? -4.807 1.666 5.031 1.00 87.06 274 ALA A C 1
ATOM 2175 O O . ALA A 1 274 ? -4.308 0.556 5.231 1.00 87.06 274 ALA A O 1
ATOM 2176 N N . VAL A 1 275 ? -6.114 1.892 5.188 1.00 90.50 275 VAL A N 1
ATOM 2177 C CA . VAL A 1 275 ? -7.110 0.861 5.514 1.00 90.50 275 VAL A CA 1
ATOM 2178 C C . VAL A 1 275 ? -7.247 -0.138 4.370 1.00 90.50 275 VAL A C 1
ATOM 2180 O O . VAL A 1 275 ? -7.198 -1.344 4.620 1.00 90.50 275 VAL A O 1
ATOM 2183 N N . CYS A 1 276 ? -7.343 0.337 3.127 1.00 88.81 276 CYS A N 1
ATOM 2184 C CA . CYS A 1 276 ? -7.411 -0.510 1.941 1.00 88.81 276 CYS A CA 1
ATOM 2185 C C . CYS A 1 276 ? -6.177 -1.407 1.828 1.00 88.81 276 CYS A C 1
ATOM 2187 O O . CYS A 1 276 ? -6.265 -2.606 1.550 1.00 88.81 276 CYS A O 1
ATOM 2189 N N . ASP A 1 277 ? -5.010 -0.835 2.105 1.00 83.62 277 ASP A N 1
ATOM 2190 C CA . ASP A 1 277 ? -3.744 -1.548 2.114 1.00 83.62 277 ASP A CA 1
ATOM 2191 C C . ASP A 1 277 ? -3.664 -2.598 3.221 1.00 83.62 277 ASP A C 1
ATOM 2193 O O . ASP A 1 277 ? -3.193 -3.705 2.968 1.00 83.62 277 ASP A O 1
ATOM 2197 N N . ALA A 1 278 ? -4.109 -2.271 4.434 1.00 86.81 278 ALA A N 1
ATOM 2198 C CA . ALA A 1 278 ? -3.977 -3.151 5.590 1.00 86.81 278 ALA A CA 1
ATOM 2199 C C . ALA A 1 278 ? -5.028 -4.267 5.625 1.00 86.81 278 ALA A C 1
ATOM 2201 O O . ALA A 1 278 ? -4.704 -5.395 5.992 1.00 86.81 278 ALA A O 1
ATOM 2202 N N . PHE A 1 279 ? -6.278 -3.956 5.278 1.00 88.25 279 PHE A N 1
ATOM 2203 C CA . PHE A 1 279 ? -7.425 -4.819 5.568 1.00 88.25 279 PHE A CA 1
ATOM 2204 C C . PHE A 1 279 ? -8.157 -5.340 4.329 1.00 88.25 279 PHE A C 1
ATOM 2206 O O . PHE A 1 279 ? -8.768 -6.405 4.414 1.00 88.25 279 PHE A O 1
ATOM 2213 N N . GLY A 1 280 ? -8.065 -4.660 3.185 1.00 88.12 280 GLY A N 1
ATOM 2214 C CA . GLY A 1 280 ? -8.744 -5.066 1.951 1.00 88.12 280 GLY A CA 1
ATOM 2215 C C . GLY A 1 280 ? -9.596 -3.955 1.332 1.00 88.12 280 GLY A C 1
ATOM 2216 O O . GLY A 1 280 ? -9.680 -2.868 1.892 1.00 88.12 280 GLY A O 1
ATOM 2217 N N . PRO A 1 281 ? -10.230 -4.216 0.178 1.00 89.50 281 PRO A N 1
ATOM 2218 C CA . PRO A 1 281 ? -10.966 -3.199 -0.567 1.00 89.50 281 PRO A CA 1
ATOM 2219 C C . PRO A 1 281 ? -12.220 -2.737 0.188 1.00 89.50 281 PRO A C 1
ATOM 2221 O O . PRO A 1 281 ? -13.025 -3.561 0.636 1.00 89.50 281 PRO A O 1
ATOM 2224 N N . VAL A 1 282 ? -12.386 -1.423 0.321 1.00 92.00 282 VAL A N 1
ATOM 2225 C CA . VAL A 1 282 ? -13.491 -0.780 1.043 1.00 92.00 282 VAL A CA 1
ATOM 2226 C C . VAL A 1 282 ? -14.651 -0.532 0.080 1.00 92.00 282 VAL A C 1
ATOM 2228 O O . VAL A 1 282 ? -14.452 0.050 -0.979 1.00 92.00 282 VAL A O 1
ATOM 2231 N N . ALA A 1 283 ? -15.844 -0.979 0.455 1.00 91.94 283 ALA A N 1
ATOM 2232 C CA . ALA A 1 283 ? -17.090 -0.729 -0.258 1.00 91.94 283 ALA A CA 1
ATOM 2233 C C . ALA A 1 283 ? -17.685 0.627 0.125 1.00 91.94 283 ALA A C 1
ATOM 2235 O O . ALA A 1 283 ? -17.934 1.447 -0.750 1.00 91.94 283 ALA A O 1
ATOM 2236 N N . ASP A 1 284 ? -17.820 0.889 1.430 1.00 92.94 284 ASP A N 1
ATOM 2237 C CA . ASP A 1 284 ? -18.530 2.067 1.933 1.00 92.94 284 ASP A CA 1
ATOM 2238 C C . ASP A 1 284 ? -17.780 2.729 3.093 1.00 92.94 284 ASP A C 1
ATOM 2240 O O . ASP A 1 284 ? -17.213 2.055 3.965 1.00 92.94 284 ASP A O 1
ATOM 2244 N N . LEU A 1 285 ? -17.839 4.061 3.141 1.00 94.31 285 LEU A N 1
ATOM 2245 C CA . LEU A 1 285 ? -17.458 4.878 4.289 1.00 94.31 285 LEU A CA 1
ATOM 2246 C C . LEU A 1 285 ? -18.713 5.476 4.918 1.00 94.31 285 LEU A C 1
ATOM 2248 O O . LEU A 1 285 ? -19.392 6.300 4.310 1.00 94.31 285 LEU A O 1
ATOM 2252 N N . ILE A 1 286 ? -18.984 5.118 6.171 1.00 94.06 286 ILE A N 1
ATOM 2253 C CA . ILE A 1 286 ? -20.112 5.666 6.926 1.00 94.06 286 ILE A CA 1
ATOM 2254 C C . ILE A 1 286 ? -19.607 6.714 7.911 1.00 94.06 286 ILE A C 1
ATOM 2256 O O . ILE A 1 286 ? -18.907 6.385 8.873 1.00 94.06 286 ILE A O 1
ATOM 2260 N N . PHE A 1 287 ? -20.009 7.969 7.707 1.00 92.94 287 PHE A N 1
ATOM 2261 C CA . PHE A 1 287 ? -19.744 9.054 8.647 1.00 92.94 287 PHE A CA 1
ATOM 2262 C C . PHE A 1 287 ? -20.721 8.998 9.823 1.00 92.94 287 PHE A C 1
ATOM 2264 O O . PHE A 1 287 ? -21.943 9.024 9.652 1.00 92.94 287 PHE A O 1
ATOM 2271 N N . GLN A 1 288 ? -20.181 8.923 11.039 1.00 89.06 288 GLN A N 1
ATOM 2272 C CA . GLN A 1 288 ? -20.957 8.765 12.265 1.00 89.06 288 GLN A CA 1
ATOM 2273 C C . GLN A 1 288 ? -20.708 9.924 13.230 1.00 89.06 288 GLN A C 1
ATOM 2275 O O . GLN A 1 288 ? -19.575 10.307 13.516 1.00 89.06 288 GLN A O 1
ATOM 2280 N N . THR A 1 289 ? -21.785 10.462 13.802 1.00 85.12 289 THR A N 1
ATOM 2281 C CA . THR A 1 289 ? -21.739 11.543 14.805 1.00 85.12 289 THR A CA 1
ATOM 2282 C C . THR A 1 289 ? -21.648 11.026 16.245 1.00 85.12 289 THR A C 1
ATOM 2284 O O . THR A 1 289 ? -21.489 11.806 17.185 1.00 85.12 289 THR A O 1
ATOM 2287 N N . ARG A 1 290 ? -21.719 9.704 16.443 1.00 79.75 290 ARG A N 1
ATOM 2288 C CA . ARG A 1 290 ? -21.541 9.010 17.727 1.00 79.75 290 ARG A CA 1
ATOM 2289 C C . ARG A 1 290 ? -20.419 7.982 17.593 1.00 79.75 290 ARG A C 1
ATOM 2291 O O . ARG A 1 290 ? -20.240 7.420 16.524 1.00 79.75 290 ARG A O 1
ATOM 2298 N N . ILE A 1 291 ? -19.686 7.751 18.682 1.00 72.31 291 ILE A N 1
ATOM 2299 C CA . ILE A 1 291 ? -18.638 6.724 18.754 1.00 72.31 291 ILE A CA 1
ATOM 2300 C C . ILE A 1 291 ? -19.281 5.457 19.320 1.00 72.31 291 ILE A C 1
ATOM 2302 O O . ILE A 1 291 ? -19.755 5.486 20.459 1.00 72.31 291 ILE A O 1
ATOM 2306 N N . TYR A 1 292 ? -19.289 4.361 18.563 1.00 59.22 292 TYR A N 1
ATOM 2307 C CA . TYR A 1 292 ? -19.629 3.050 19.120 1.00 59.22 292 TYR A CA 1
ATOM 2308 C C . TYR A 1 292 ? -18.424 2.526 19.923 1.00 59.22 292 TYR A C 1
ATOM 2310 O O . TYR A 1 292 ? -17.300 2.503 19.415 1.00 59.22 292 TYR A O 1
ATOM 2318 N N . GLN A 1 293 ? -18.638 2.211 21.209 1.00 50.91 293 GLN A N 1
ATOM 2319 C CA . GLN A 1 293 ? -17.590 1.812 22.167 1.00 50.91 293 GLN A CA 1
ATOM 2320 C C . GLN A 1 293 ? -17.497 0.313 22.391 1.00 50.91 293 GLN A C 1
ATOM 2322 O O . GLN A 1 293 ? -18.564 -0.324 22.508 1.00 50.91 293 GLN A O 1
#

Sequence (293 aa):
MRCSTRPNIDLSDTCTSTATHMLLWSMPDPHKPQGARKRYTEPVCKPCGDVAYRRRPALKARVVPLHIYTPTPAFKDIAGGHRLVDHPEHGAQCHDCGRTGSTDQFKLAMLHGCPARPESVNSRELPQAGIGSDVTRDELAGRWWKYVTHEVGMGVGDWRLTKDDRLVVATFTFRDREYVLMHSPSIPYVWAEKRENRGYPAPELINPEYAQTYRQVAFHFHTGNYNGAMNFACYTPGCEDVILYYPEGQTRAVLRISGLNFPESTHLAQVTDAVCDAFGPVADLIFQTRIYQ

Secondary structure (DSSP, 8-state):
-B--S-SSS-TT----SBP-EEEEE----TTS--------EEEE-HHHHHHHHHT-TTS-EEEEEEEEE---PPPSEEETTEEEEEETTTEEEETTT--EE-HHHHHH-SS-S-TT-GGG-BTTTS--TT--TT--HHHHHHHHHHIIIIIS---EEEEEE-SS-SSEEEEEEETTEEEEEEE-TTSS-EEEEE-GGGGSPPPEEESGGGTTT-SEEEEEEEEE-TTSPEEEEEE-TT-SEEEEE-TTS-EEEEEEE------TTSHHHHHHHHHHHHH--EEEEEEESS---

Radius of gyration: 22.62 Å; chains: 1; bounding box: 50×38×74 Å